Protein AF-0000000087667364 (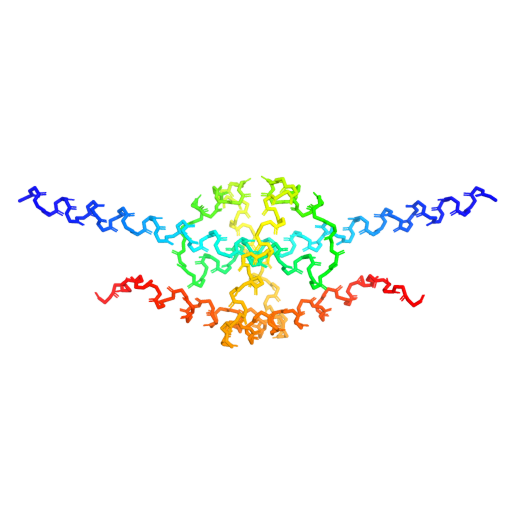afdb_homodimer)

Organism: NCBI:txid484088

Nearest PDB structures (foldseek):
  7bhy-assembly1_A  TM=9.479E-01  e=1.766E+00  Bacillus subtilis subsp. subtilis str. 168
  7bhy-assembly1_B  TM=9.391E-01  e=2.899E+00  Bacillus subtilis subsp. subtilis str. 168
  8d5v-assembly2_D  TM=5.545E-01  e=4.806E-01  Mycobacterium tuberculosis H37Rv
  8r7y-assembly2_D  TM=9.327E-01  e=4.473E+00  Bacillus subtilis subsp. subtilis str. 168
  6ide-assembly1_A  TM=6.415E-01  e=4.204E+00  Vibrio cholerae

Sequence (192 aa):
MTSEIFGVVGSRVQLRRDRRRTLCHVRQIAMYICHVALRIPLHEIGLAFGRDRTTVGHACHVVEDRRDDPAFDDFVGAVERIVTSAFSASGIPGHEMTSEIFGVVGSRVQLRRDRRRTLCHVRQIAMYICHVALRIPLHEIGLAFGRDRTTVGHACHVVEDRRDDPAFDDFVGAVERIVTSAFSASGIPGHE

Foldseek 3Di:
DVVVVVVVVVVVVVVVVVVVVVVLLVLLLVLLLCCPLVNDQLQVSQVVVVHHSVVSVVSNVVLVVVCVDVVSVVVSVVVSVVCCVVCVVVPPDDDD/DVVVVVVVVVVVVVVVVVVVVVVLLVLLLVLLLCCPLVVDQLQVSQVVVVHHSVVSVVSNVVLVVVCVDVVSVVVSVVVSVVCCVVCVVVPPPDPD

Secondary structure (DSSP, 8-state):
-HHHHHHHHHHHHHHHHHHHHHHHHHHHHHHHIIIIIT---HHHHHHHHT--HHHHHHHHHHHHHHTTSHHHHHHHHHHHHHHHHHHHTTT-----/-HHHHHHHHHHHHHHHHHHHHHHHHHHHHHHHIIIIIT---HHHHHHHHT--HHHHHHHHHHHHHHTTSHHHHHHHHHHHHHHHHHHHTTT-----

InterPro domains:
  IPR010921 Trp repressor/replication initiator [G3DSA:1.10.1750.10] (1-86)
  IPR010921 Trp repressor/replication initiator [SSF48295] (16-83)
  IPR013159 Chromosomal replication initiator, DnaA C-terminal [PF08299] (6-61)
  IPR013159 Chromosomal replication initiator, DnaA C-terminal [SM00760] (1-63)
  IPR013159 Chromosomal replication initiator, DnaA C-terminal [cd06571] (23-83)

Structure (mmCIF, N/CA/C/O backbone):
data_AF-0000000087667364-model_v1
#
loop_
_entity.id
_entity.type
_entity.pdbx_description
1 polymer 'Chromosomal replication initiator DnaA C-terminal domain-containing protein'
#
loop_
_atom_site.group_PDB
_atom_site.id
_atom_site.type_symbol
_atom_site.label_atom_id
_atom_site.label_alt_id
_atom_site.label_comp_id
_atom_site.label_asym_id
_atom_site.label_entity_id
_atom_site.label_seq_id
_atom_site.pdbx_PDB_ins_code
_atom_site.Cartn_x
_atom_site.Cartn_y
_atom_site.Cartn_z
_atom_site.occupancy
_atom_site.B_iso_or_equiv
_atom_site.auth_seq_id
_atom_site.auth_comp_id
_atom_site.auth_asym_id
_atom_site.auth_atom_id
_atom_site.pdbx_PDB_model_num
ATOM 1 N N . MET A 1 1 ? 6.602 40.344 10.438 1 53.47 1 MET A N 1
ATOM 2 C CA . MET A 1 1 ? 7.383 39.531 9.5 1 53.47 1 MET A CA 1
ATOM 3 C C . MET A 1 1 ? 7.746 38.188 10.117 1 53.47 1 MET A C 1
ATOM 5 O O . MET A 1 1 ? 7.59 37.156 9.477 1 53.47 1 MET A O 1
ATOM 9 N N . THR A 1 2 ? 8.195 38.156 11.422 1 65.31 2 THR A N 1
ATOM 10 C CA . THR A 1 2 ? 8.656 36.938 12.102 1 65.31 2 THR A CA 1
ATOM 11 C C . THR A 1 2 ? 7.492 35.969 12.344 1 65.31 2 THR A C 1
ATOM 13 O O . THR A 1 2 ? 7.629 34.781 12.156 1 65.31 2 THR A O 1
ATOM 16 N N . SER A 1 3 ? 6.328 36.531 12.625 1 68.25 3 SER A N 1
ATOM 17 C CA . SER A 1 3 ? 5.191 35.688 12.977 1 68.25 3 SER A CA 1
ATOM 18 C C . SER A 1 3 ? 4.684 34.938 11.758 1 68.25 3 SER A C 1
ATOM 20 O O . SER A 1 3 ? 4.223 33.781 11.883 1 68.25 3 SER A O 1
ATOM 22 N N . GLU A 1 4 ? 4.828 35.688 10.578 1 69.12 4 GLU A N 1
ATOM 23 C CA . GLU A 1 4 ? 4.352 35.031 9.352 1 69.12 4 GLU A CA 1
ATOM 24 C C . GLU A 1 4 ? 5.203 33.844 8.984 1 69.12 4 GLU A C 1
ATOM 26 O O . GLU A 1 4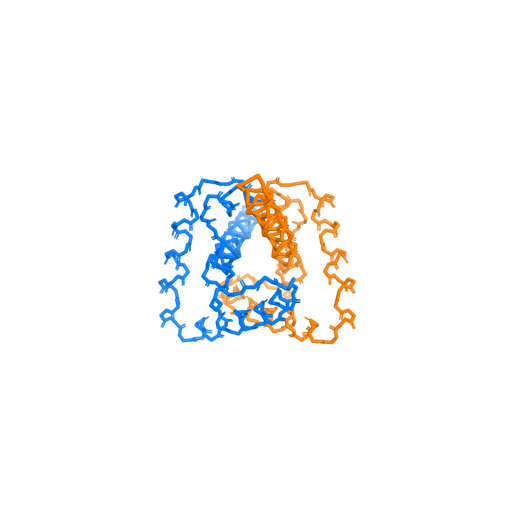 ? 4.68 32.812 8.523 1 69.12 4 GLU A O 1
ATOM 31 N N . ILE A 1 5 ? 6.504 34.031 9.344 1 67.19 5 ILE A N 1
ATOM 32 C CA . ILE A 1 5 ? 7.422 32.938 9.016 1 67.19 5 ILE A CA 1
ATOM 33 C C . ILE A 1 5 ? 7.141 31.734 9.914 1 67.19 5 ILE A C 1
ATOM 35 O O . ILE A 1 5 ? 7.137 30.594 9.445 1 67.19 5 ILE A O 1
ATOM 39 N N . PHE A 1 6 ? 6.891 32.031 11.273 1 74.44 6 PHE A N 1
ATOM 40 C CA . PHE A 1 6 ? 6.602 30.953 12.211 1 74.44 6 PHE A CA 1
ATOM 41 C C . PHE A 1 6 ? 5.309 30.234 11.828 1 74.44 6 PHE A C 1
ATOM 43 O O . PHE A 1 6 ? 5.207 29.016 11.961 1 74.44 6 PHE A O 1
ATOM 50 N N . GLY A 1 7 ? 4.348 30.938 11.344 1 71.94 7 GLY A N 1
ATOM 51 C CA . GLY A 1 7 ? 3.09 30.359 10.898 1 71.94 7 GLY A CA 1
ATOM 52 C C . GLY A 1 7 ? 3.248 29.453 9.695 1 71.94 7 GLY A C 1
ATOM 53 O O . GLY A 1 7 ? 2.707 28.344 9.672 1 71.94 7 GLY A O 1
ATOM 54 N N . VAL A 1 8 ? 4.066 30.047 8.781 1 72.62 8 VAL A N 1
ATOM 55 C CA . VAL A 1 8 ? 4.289 29.297 7.551 1 72.62 8 VAL A CA 1
ATOM 56 C C . VAL A 1 8 ? 5.078 28.031 7.855 1 72.62 8 VAL A C 1
ATOM 58 O O . VAL A 1 8 ? 4.727 26.938 7.387 1 72.62 8 VAL A O 1
ATOM 61 N N . VAL A 1 9 ? 6.098 28.203 8.758 1 79.31 9 VAL A N 1
ATOM 62 C CA . VAL A 1 9 ? 6.93 27.062 9.133 1 79.31 9 VAL A CA 1
ATOM 63 C C . VAL A 1 9 ? 6.098 26.047 9.914 1 79.31 9 VAL A C 1
ATOM 65 O O . VAL A 1 9 ? 6.188 24.844 9.664 1 79.31 9 VAL A O 1
ATOM 68 N N . GLY A 1 10 ? 5.27 26.547 10.789 1 81 10 GLY A N 1
ATOM 69 C CA . GLY A 1 10 ? 4.395 25.688 11.555 1 81 10 GLY A CA 1
ATOM 70 C C . GLY A 1 10 ? 3.434 24.891 10.688 1 81 10 GLY A C 1
ATOM 71 O O . GLY A 1 10 ? 3.234 23.688 10.898 1 81 10 GLY A O 1
ATOM 72 N N . SER A 1 11 ? 2.91 25.578 9.773 1 84.5 11 SER A N 1
ATOM 73 C CA . SER A 1 11 ? 1.966 24.938 8.859 1 84.5 11 SER A CA 1
ATOM 74 C C . SER A 1 11 ? 2.65 23.891 8.008 1 84.5 11 SER A C 1
ATOM 76 O O . SER A 1 11 ? 2.094 22.812 7.777 1 84.5 11 SER A O 1
ATOM 78 N N . ARG A 1 12 ? 3.906 24.219 7.668 1 85.94 12 ARG A N 1
ATOM 79 C CA . ARG A 1 12 ? 4.66 23.266 6.848 1 85.94 12 ARG A CA 1
ATOM 80 C C . ARG A 1 12 ? 5.035 22.031 7.652 1 85.94 12 ARG A C 1
ATOM 82 O O . ARG A 1 12 ? 4.996 20.906 7.129 1 85.94 12 ARG A O 1
ATOM 89 N N . VAL A 1 13 ? 5.367 22.297 8.906 1 87.5 13 VAL A N 1
ATOM 90 C CA . VAL A 1 13 ? 5.746 21.203 9.789 1 87.5 13 VAL A CA 1
ATOM 91 C C . VAL A 1 13 ? 4.543 20.297 10.031 1 87.5 13 VAL A C 1
ATOM 93 O O . VAL A 1 13 ? 4.66 19.062 10 1 87.5 13 VAL A O 1
ATOM 96 N N . GLN A 1 14 ? 3.504 20.906 10.234 1 90.06 14 GLN A N 1
ATOM 97 C CA . GLN A 1 14 ? 2.281 20.141 10.469 1 90.06 14 GLN A CA 1
ATOM 98 C C . GLN A 1 14 ? 1.889 19.344 9.234 1 90.06 14 GLN A C 1
ATOM 100 O O . GLN A 1 14 ? 1.47 18.188 9.344 1 90.06 14 GLN A O 1
ATOM 105 N N . LEU A 1 15 ? 2.039 19.953 8.148 1 88.81 15 LEU A N 1
ATOM 106 C CA . LEU A 1 15 ? 1.716 19.281 6.895 1 88.81 15 LEU A CA 1
ATOM 107 C C . LEU A 1 15 ? 2.611 18.062 6.684 1 88.81 15 LEU A C 1
ATOM 109 O O . LEU A 1 15 ? 2.135 17 6.285 1 88.81 15 LEU A O 1
ATOM 113 N N . ARG A 1 16 ? 3.873 18.297 6.984 1 90.12 16 ARG A N 1
ATOM 114 C CA . ARG A 1 16 ? 4.824 17.203 6.836 1 90.12 16 ARG A CA 1
ATOM 115 C C . ARG A 1 16 ? 4.492 16.047 7.785 1 90.12 16 ARG A C 1
ATOM 117 O O . ARG A 1 16 ? 4.582 14.883 7.406 1 90.12 16 ARG A O 1
ATOM 124 N N . ARG A 1 17 ? 4.148 16.391 8.945 1 91.5 17 ARG A N 1
ATOM 125 C CA . ARG A 1 17 ? 3.785 15.383 9.938 1 91.5 17 ARG A CA 1
ATOM 126 C C . ARG A 1 17 ? 2.539 14.609 9.508 1 91.5 17 ARG A C 1
ATOM 128 O O . ARG A 1 17 ? 2.479 13.391 9.648 1 91.5 17 ARG A O 1
ATOM 135 N N . ASP A 1 18 ? 1.628 15.289 8.953 1 90.44 18 ASP A N 1
ATOM 136 C CA . ASP A 1 18 ? 0.388 14.672 8.492 1 90.44 18 ASP A CA 1
ATOM 137 C C . ASP A 1 18 ? 0.647 13.719 7.332 1 90.44 18 ASP A C 1
ATOM 139 O O . ASP A 1 18 ? 0.092 12.617 7.285 1 90.44 18 ASP A O 1
ATOM 143 N N . ARG A 1 19 ? 1.485 14.141 6.434 1 90.88 19 ARG A N 1
ATOM 144 C CA . ARG A 1 19 ? 1.83 13.289 5.297 1 90.88 19 ARG A CA 1
ATOM 145 C C . ARG A 1 19 ? 2.539 12.023 5.762 1 90.88 19 ARG A C 1
ATOM 147 O O . ARG A 1 19 ? 2.262 10.93 5.258 1 90.88 19 ARG A O 1
ATOM 154 N N . ARG A 1 20 ? 3.412 12.195 6.703 1 92.5 20 ARG A N 1
ATOM 155 C CA . ARG A 1 20 ? 4.145 11.047 7.23 1 92.5 20 ARG A CA 1
ATOM 156 C C . ARG A 1 20 ? 3.197 10.039 7.867 1 92.5 20 ARG A C 1
ATOM 158 O O . ARG A 1 20 ? 3.344 8.828 7.664 1 92.5 20 ARG A O 1
ATOM 165 N N . ARG A 1 21 ? 2.297 10.562 8.586 1 91.19 21 ARG A N 1
ATOM 166 C CA . ARG A 1 21 ? 1.312 9.695 9.227 1 91.19 21 ARG A CA 1
ATOM 167 C C . ARG A 1 21 ? 0.471 8.961 8.195 1 91.19 21 ARG A C 1
ATOM 169 O O . ARG A 1 21 ? 0.245 7.754 8.312 1 91.19 21 ARG A O 1
ATOM 176 N N . THR A 1 22 ? 0.064 9.672 7.25 1 91.56 22 THR A N 1
ATOM 177 C CA . THR A 1 22 ? -0.754 9.094 6.188 1 91.56 22 THR A CA 1
ATOM 178 C C . THR A 1 22 ? 0.012 8.008 5.441 1 91.56 22 THR A C 1
ATOM 180 O O . THR A 1 22 ? -0.524 6.926 5.188 1 91.56 22 THR A O 1
ATOM 183 N N . LEU A 1 23 ? 1.207 8.273 5.113 1 94.12 23 LEU A N 1
ATOM 184 C CA . LEU A 1 23 ? 2.059 7.301 4.438 1 94.12 23 LEU A CA 1
ATOM 185 C C . LEU A 1 23 ? 2.234 6.047 5.289 1 94.12 23 LEU A C 1
ATOM 187 O O . LEU A 1 23 ? 2.221 4.93 4.766 1 94.12 23 LEU A O 1
ATOM 191 N N . CYS A 1 24 ? 2.334 6.258 6.508 1 94.38 24 CYS A N 1
ATOM 192 C CA . CYS A 1 24 ? 2.445 5.137 7.438 1 94.38 24 CYS A CA 1
ATOM 193 C C . CYS A 1 24 ? 1.189 4.273 7.402 1 94.38 24 CYS A C 1
ATOM 195 O O . CYS A 1 24 ? 1.276 3.051 7.289 1 94.38 24 CYS A O 1
ATOM 197 N N . HIS A 1 25 ? 0.115 4.902 7.379 1 92.31 25 HIS A N 1
ATOM 198 C CA . HIS A 1 25 ? -1.155 4.184 7.363 1 92.31 25 HIS A CA 1
ATOM 199 C C . HIS A 1 25 ? -1.33 3.404 6.066 1 92.31 25 HIS A C 1
ATOM 201 O O . HIS A 1 25 ? -1.745 2.242 6.086 1 92.31 25 HIS A O 1
ATOM 207 N N . VAL A 1 26 ? -1.029 3.996 5.047 1 93.19 26 VAL A N 1
ATOM 208 C CA . VAL A 1 26 ? -1.182 3.35 3.746 1 93.19 26 VAL A CA 1
ATOM 209 C C . VAL A 1 26 ? -0.28 2.121 3.67 1 93.19 26 VAL A C 1
ATOM 211 O O . VAL A 1 26 ? -0.71 1.054 3.225 1 93.19 26 VAL A O 1
ATOM 214 N N . ARG A 1 27 ? 0.94 2.285 4.125 1 95.88 27 ARG A N 1
ATOM 215 C CA . ARG A 1 27 ? 1.875 1.164 4.117 1 95.88 27 ARG A CA 1
ATOM 216 C C . ARG A 1 27 ? 1.392 0.038 5.023 1 95.88 27 ARG A C 1
ATOM 218 O O . ARG A 1 27 ? 1.51 -1.139 4.676 1 95.88 27 ARG A O 1
ATOM 225 N N . GLN A 1 28 ? 0.866 0.412 6.152 1 96 28 GLN A N 1
ATOM 226 C CA . GLN A 1 28 ? 0.349 -0.587 7.078 1 96 28 GLN A CA 1
ATOM 227 C C . GLN A 1 28 ? -0.814 -1.36 6.465 1 96 28 GLN A C 1
ATOM 229 O O . GLN A 1 28 ? -0.882 -2.586 6.582 1 96 28 GLN A O 1
ATOM 234 N N . ILE A 1 29 ? -1.7 -0.673 5.754 1 94.25 29 ILE A N 1
ATOM 235 C CA . ILE A 1 29 ? -2.838 -1.303 5.094 1 94.25 29 ILE A CA 1
ATOM 236 C C . ILE A 1 29 ? -2.344 -2.24 3.992 1 94.25 29 ILE A C 1
ATOM 238 O O . ILE A 1 29 ? -2.844 -3.357 3.85 1 94.25 29 ILE A O 1
ATOM 242 N N . ALA A 1 30 ? -1.39 -1.774 3.264 1 95.69 30 ALA A N 1
ATOM 243 C CA . ALA A 1 30 ? -0.814 -2.59 2.197 1 95.69 30 ALA A CA 1
ATOM 244 C C . ALA A 1 30 ? -0.23 -3.885 2.752 1 95.69 30 ALA A C 1
ATOM 246 O O . ALA A 1 30 ? -0.492 -4.969 2.223 1 95.69 30 ALA A O 1
ATOM 247 N N . MET A 1 31 ? 0.491 -3.725 3.826 1 97.31 31 MET A N 1
ATOM 248 C CA . MET A 1 31 ? 1.092 -4.898 4.449 1 97.31 31 MET A CA 1
ATOM 249 C C . MET A 1 31 ? 0.017 -5.852 4.961 1 97.31 31 MET A C 1
ATOM 251 O O . MET A 1 31 ? 0.129 -7.07 4.797 1 97.31 31 MET A O 1
ATOM 255 N N . TYR A 1 32 ? -0.998 -5.344 5.496 1 96.88 32 TYR A N 1
ATOM 256 C CA . TYR A 1 32 ? -2.105 -6.137 6.016 1 96.88 32 TYR A CA 1
ATOM 257 C C . TYR A 1 32 ? -2.777 -6.93 4.902 1 96.88 32 TYR A C 1
ATOM 259 O O . TYR A 1 32 ? -3.023 -8.133 5.047 1 96.88 32 TYR A O 1
ATOM 267 N N . ILE A 1 33 ? -3.059 -6.293 3.781 1 93.88 33 ILE A N 1
ATOM 268 C CA . ILE A 1 33 ? -3.729 -6.926 2.65 1 93.88 33 ILE A CA 1
ATOM 269 C C . ILE A 1 33 ? -2.873 -8.07 2.121 1 93.88 33 ILE A C 1
ATOM 271 O O . ILE A 1 33 ? -3.391 -9.148 1.811 1 93.88 33 ILE A O 1
ATOM 275 N N . CYS A 1 34 ? -1.603 -7.879 2.016 1 95.31 34 CYS A N 1
ATOM 276 C CA . CYS A 1 34 ? -0.695 -8.914 1.526 1 95.31 34 CYS A CA 1
ATOM 277 C C . CYS A 1 34 ? -0.73 -10.141 2.428 1 95.31 34 CYS A C 1
ATOM 279 O O . CYS A 1 34 ? -0.733 -11.273 1.941 1 95.31 34 CYS A O 1
ATOM 281 N N . HIS A 1 35 ? -0.863 -9.906 3.701 1 96.44 35 HIS A N 1
ATOM 282 C CA . HIS A 1 35 ? -0.786 -11.016 4.648 1 96.44 35 HIS A CA 1
ATOM 283 C C . HIS A 1 35 ? -2.131 -11.719 4.785 1 96.44 35 HIS A C 1
ATOM 285 O O . HIS A 1 35 ? -2.211 -12.945 4.66 1 96.44 35 HIS A O 1
ATOM 291 N N . VAL A 1 36 ? -3.121 -10.992 4.965 1 93.25 36 VAL A N 1
ATOM 292 C CA . VAL A 1 36 ? -4.414 -11.555 5.34 1 93.25 36 VAL A CA 1
ATOM 293 C C . VAL A 1 36 ? -5.184 -11.961 4.082 1 93.25 36 VAL A C 1
ATOM 295 O O . VAL A 1 36 ? -5.766 -13.047 4.027 1 93.25 36 VAL A O 1
ATOM 298 N N . ALA A 1 37 ? -5.156 -11.125 3.051 1 89.69 37 ALA A N 1
ATOM 299 C CA . ALA A 1 37 ? -5.949 -11.391 1.854 1 89.69 37 ALA A CA 1
ATOM 300 C C . ALA A 1 37 ? -5.199 -12.297 0.885 1 89.69 37 ALA A C 1
ATOM 302 O O . ALA A 1 37 ? -5.797 -13.18 0.266 1 89.69 37 ALA A O 1
ATOM 303 N N . LEU A 1 38 ? -3.887 -12.125 0.816 1 92.38 38 LEU A N 1
ATOM 304 C CA . LEU A 1 38 ? -3.125 -12.836 -0.204 1 92.38 38 LEU A CA 1
ATOM 305 C C . LEU A 1 38 ? -2.283 -13.945 0.422 1 92.38 38 LEU A C 1
ATOM 307 O O . LEU A 1 38 ? -1.6 -14.688 -0.288 1 92.38 38 LEU A O 1
ATOM 311 N N . ARG A 1 39 ? -2.219 -14.016 1.717 1 92.88 39 ARG A N 1
ATOM 312 C CA . ARG A 1 39 ? -1.612 -15.094 2.492 1 92.88 39 ARG A CA 1
ATOM 313 C C . ARG A 1 39 ? -0.113 -15.18 2.229 1 92.88 39 ARG A C 1
ATOM 315 O O . ARG A 1 39 ? 0.442 -16.281 2.131 1 92.88 39 ARG A O 1
ATOM 322 N N . ILE A 1 40 ? 0.51 -14.109 2.055 1 95.06 40 ILE A N 1
ATOM 323 C CA . ILE A 1 40 ? 1.959 -14.055 1.895 1 95.06 40 ILE A CA 1
ATOM 324 C C . ILE A 1 40 ? 2.631 -14.031 3.266 1 95.06 40 ILE A C 1
ATOM 326 O O . ILE A 1 40 ? 2.197 -13.305 4.16 1 95.06 40 ILE A O 1
ATOM 330 N N . PRO A 1 41 ? 3.658 -14.859 3.441 1 96.25 41 PRO A N 1
ATOM 331 C CA . PRO A 1 41 ? 4.336 -14.898 4.742 1 96.25 41 PRO A CA 1
ATOM 332 C C . PRO A 1 41 ? 4.918 -13.539 5.137 1 96.25 41 PRO A C 1
ATOM 334 O O . PRO A 1 41 ? 5.398 -12.797 4.281 1 96.25 41 PRO A O 1
ATOM 337 N N . LEU A 1 42 ? 4.996 -13.258 6.426 1 97.31 42 LEU A N 1
ATOM 338 C CA . LEU A 1 42 ? 5.406 -11.969 6.969 1 97.31 42 LEU A CA 1
ATOM 339 C C . LEU A 1 42 ? 6.824 -11.617 6.527 1 97.31 42 LEU A C 1
ATOM 341 O O . LEU A 1 42 ? 7.125 -10.453 6.25 1 97.31 42 LEU A O 1
ATOM 345 N 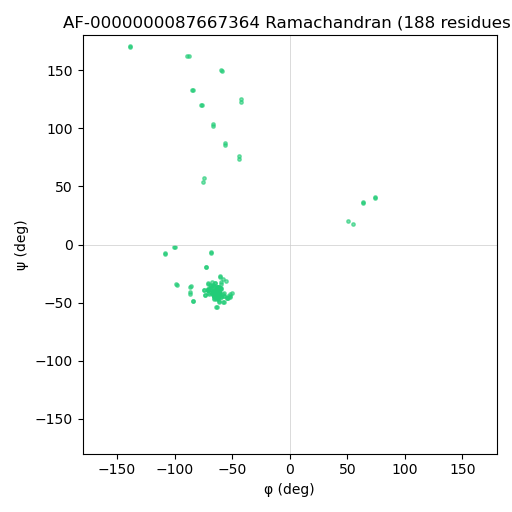N . HIS A 1 43 ? 7.625 -12.633 6.488 1 96.56 43 HIS A N 1
ATOM 346 C CA . HIS A 1 43 ? 9.023 -12.383 6.148 1 96.56 43 HIS A CA 1
ATOM 347 C C . HIS A 1 43 ? 9.164 -11.875 4.723 1 96.56 43 HIS A C 1
ATOM 349 O O . HIS A 1 43 ? 9.984 -10.992 4.453 1 96.56 43 HIS A O 1
ATOM 355 N N . GLU A 1 44 ? 8.422 -12.406 3.846 1 96.44 44 GLU A N 1
ATOM 356 C CA . GLU A 1 44 ? 8.469 -11.984 2.449 1 96.44 44 GLU A CA 1
ATOM 357 C C . GLU A 1 44 ? 7.91 -10.578 2.279 1 96.44 44 GLU A C 1
ATOM 359 O O . GLU A 1 44 ? 8.438 -9.781 1.501 1 96.44 44 GLU A O 1
ATOM 364 N N . ILE A 1 45 ? 6.879 -10.266 3.018 1 97.5 45 ILE A N 1
ATOM 365 C CA . ILE A 1 45 ? 6.297 -8.93 2.984 1 97.5 45 ILE A CA 1
ATOM 366 C C . ILE A 1 45 ? 7.301 -7.91 3.514 1 97.5 45 ILE A C 1
ATOM 368 O O . ILE A 1 45 ? 7.488 -6.844 2.922 1 97.5 45 ILE A O 1
ATOM 372 N N . GLY A 1 46 ? 7.906 -8.266 4.602 1 97.19 46 GLY A N 1
ATOM 373 C CA . GLY A 1 46 ? 8.93 -7.398 5.164 1 97.19 46 GLY A CA 1
ATOM 374 C C . GLY A 1 46 ? 10.023 -7.047 4.176 1 97.19 46 GLY A C 1
ATOM 375 O O . GLY A 1 46 ? 10.391 -5.879 4.035 1 97.19 46 GLY A O 1
ATOM 376 N N . LEU A 1 47 ? 10.492 -8 3.49 1 95.44 47 LEU A N 1
ATOM 377 C CA . LEU A 1 47 ? 11.539 -7.797 2.498 1 95.44 47 LEU A CA 1
ATOM 378 C C . LEU A 1 47 ? 11.07 -6.855 1.394 1 95.44 47 LEU A C 1
ATOM 380 O O . LEU A 1 47 ? 11.812 -5.969 0.97 1 95.44 47 LEU A O 1
ATOM 384 N N . ALA A 1 48 ? 9.906 -7.039 0.944 1 95 48 ALA A N 1
ATOM 385 C CA . ALA A 1 48 ? 9.352 -6.246 -0.151 1 95 48 ALA A CA 1
ATOM 386 C C . ALA A 1 48 ? 9.203 -4.781 0.257 1 95 48 ALA A C 1
ATOM 388 O O . ALA A 1 48 ? 9.352 -3.881 -0.571 1 95 48 ALA A O 1
ATOM 389 N N . PHE A 1 49 ? 8.914 -4.516 1.523 1 95.75 49 PHE A N 1
ATOM 390 C CA . PHE A 1 49 ? 8.656 -3.166 2.008 1 95.75 49 PHE A CA 1
ATOM 391 C C . PHE A 1 49 ? 9.891 -2.592 2.697 1 95.75 49 PHE A C 1
ATOM 393 O O . PHE A 1 49 ? 9.883 -1.44 3.135 1 95.75 49 PHE A O 1
ATOM 400 N N . GLY A 1 50 ? 10.891 -3.383 2.76 1 94.25 50 GLY A N 1
ATOM 401 C CA . GLY A 1 50 ? 12.117 -2.934 3.404 1 94.25 50 GLY A CA 1
ATOM 402 C C . GLY A 1 50 ? 12.008 -2.871 4.918 1 94.25 50 GLY A C 1
ATOM 403 O O . GLY A 1 50 ? 12.5 -1.931 5.543 1 94.25 50 GLY A O 1
ATOM 404 N N . ARG A 1 51 ? 11.352 -3.855 5.477 1 95.38 51 ARG A N 1
ATOM 405 C CA . ARG A 1 51 ? 11.102 -3.914 6.914 1 95.38 51 ARG A CA 1
ATOM 406 C C . ARG A 1 51 ? 11.289 -5.332 7.445 1 95.38 51 ARG A C 1
ATOM 408 O O . ARG A 1 51 ? 11.414 -6.281 6.664 1 95.38 51 ARG A O 1
ATOM 415 N N . ASP A 1 52 ? 11.273 -5.379 8.758 1 96.69 52 ASP A N 1
ATOM 416 C CA . ASP A 1 52 ? 11.352 -6.691 9.398 1 96.69 52 ASP A CA 1
ATOM 417 C C . ASP A 1 52 ? 9.961 -7.301 9.57 1 96.69 52 ASP A C 1
ATOM 419 O O . ASP A 1 52 ? 8.953 -6.586 9.555 1 96.69 52 ASP A O 1
ATOM 423 N N . ARG A 1 53 ? 10.031 -8.633 9.789 1 96.62 53 ARG A N 1
ATOM 424 C CA . ARG A 1 53 ? 8.773 -9.367 9.961 1 96.62 53 ARG A CA 1
ATOM 425 C C . ARG A 1 53 ? 7.988 -8.836 11.156 1 96.62 53 ARG A C 1
ATOM 427 O O . ARG A 1 53 ? 6.758 -8.812 11.133 1 96.62 53 ARG A O 1
ATOM 434 N N . THR A 1 54 ? 8.641 -8.367 12.195 1 97.38 54 THR A N 1
ATOM 435 C CA . THR A 1 54 ? 7.965 -7.859 13.383 1 97.38 54 THR A CA 1
ATOM 436 C C . THR A 1 54 ? 7.199 -6.578 13.062 1 97.38 54 THR A C 1
ATOM 438 O O . THR A 1 54 ? 6.098 -6.367 13.57 1 97.38 54 THR A O 1
ATOM 441 N N . THR A 1 55 ? 7.848 -5.727 12.211 1 97.25 55 THR A N 1
ATOM 442 C CA . THR A 1 55 ? 7.18 -4.504 11.781 1 97.25 55 THR A CA 1
ATOM 443 C C . THR A 1 55 ? 5.902 -4.828 11.008 1 97.25 55 THR A C 1
ATOM 445 O O . THR A 1 55 ? 4.863 -4.199 11.227 1 97.25 55 THR A O 1
ATOM 448 N N . VAL A 1 56 ? 6.016 -5.816 10.203 1 97.94 56 VAL A N 1
ATOM 449 C CA . VAL A 1 56 ? 4.848 -6.23 9.43 1 97.94 56 VAL A CA 1
ATOM 450 C C . VAL A 1 56 ? 3.773 -6.777 10.367 1 97.94 56 VAL A C 1
ATOM 452 O O . VAL A 1 56 ? 2.59 -6.469 10.219 1 97.94 56 VAL A O 1
ATOM 455 N N . GLY A 1 57 ? 4.176 -7.629 11.297 1 97.94 57 GLY A N 1
ATOM 456 C CA . GLY A 1 57 ? 3.236 -8.125 12.289 1 97.94 57 GLY A CA 1
ATOM 457 C C . GLY A 1 57 ? 2.52 -7.016 13.039 1 97.94 57 GLY A C 1
ATOM 458 O O . GLY A 1 57 ? 1.301 -7.066 13.211 1 97.94 57 GLY A O 1
ATOM 459 N N . HIS A 1 58 ? 3.275 -6.109 13.43 1 98 58 HIS A N 1
ATOM 460 C CA . HIS A 1 58 ? 2.695 -4.957 14.109 1 98 58 HIS A CA 1
ATOM 461 C C . HIS A 1 58 ? 1.72 -4.215 13.203 1 98 58 HIS A C 1
ATOM 463 O O . HIS A 1 58 ? 0.628 -3.84 13.641 1 98 58 HIS A O 1
ATOM 469 N N . ALA A 1 59 ? 2.137 -3.939 12.039 1 97.5 59 ALA A N 1
ATOM 470 C CA . ALA A 1 59 ? 1.284 -3.266 11.062 1 97.5 59 ALA A CA 1
ATOM 471 C C . ALA A 1 59 ? -0.056 -3.98 10.922 1 97.5 59 ALA A C 1
ATOM 473 O O . ALA A 1 59 ? -1.108 -3.34 10.875 1 97.5 59 ALA A O 1
ATOM 474 N N . CYS A 1 60 ? -0.016 -5.258 10.836 1 97.38 60 CYS A N 1
ATOM 475 C CA . CYS A 1 60 ? -1.234 -6.055 10.719 1 97.38 60 CYS A CA 1
ATOM 476 C C . CYS A 1 60 ? -2.117 -5.883 11.945 1 97.38 60 CYS A C 1
ATOM 478 O O . CYS A 1 60 ? -3.336 -5.746 11.828 1 97.38 60 CYS A O 1
ATOM 480 N N . HIS A 1 61 ? -1.462 -5.895 13.047 1 97.19 61 HIS A N 1
ATOM 481 C CA . HIS A 1 61 ? -2.219 -5.73 14.281 1 97.19 61 HIS A CA 1
ATOM 482 C C . HIS A 1 61 ? -2.898 -4.367 14.336 1 97.19 61 HIS A C 1
ATOM 484 O O . HIS A 1 61 ? -4.055 -4.258 14.742 1 97.19 61 HIS A O 1
ATOM 490 N N . VAL A 1 62 ? -2.201 -3.361 14 1 96.06 62 VAL A N 1
ATOM 491 C CA . VAL A 1 62 ? -2.719 -1.998 13.992 1 96.06 62 VAL A CA 1
ATOM 492 C C . VAL A 1 62 ? -3.943 -1.911 13.086 1 96.06 62 VAL A C 1
ATOM 494 O O . VAL A 1 62 ? -4.965 -1.336 13.461 1 96.06 62 VAL A O 1
ATOM 497 N N . VAL A 1 63 ? -3.863 -2.396 11.922 1 95.19 63 VAL A N 1
ATOM 498 C CA . VAL A 1 63 ? -4.961 -2.352 10.961 1 95.19 63 VAL A CA 1
ATOM 499 C C . VAL A 1 63 ? -6.137 -3.172 11.484 1 95.19 63 VAL A C 1
ATOM 501 O O . VAL A 1 63 ? -7.293 -2.748 11.383 1 95.19 63 VAL A O 1
ATOM 504 N N . GLU A 1 64 ? -5.816 -4.359 12.031 1 95 64 GLU A N 1
ATOM 505 C CA . GLU A 1 64 ? -6.859 -5.211 12.594 1 95 64 GLU A CA 1
ATOM 506 C C . GLU A 1 64 ? -7.637 -4.48 13.68 1 95 64 GLU A C 1
ATOM 508 O O . GLU A 1 64 ? -8.867 -4.551 13.727 1 95 64 GLU A O 1
ATOM 513 N N . ASP A 1 65 ? -6.93 -3.799 14.539 1 95.06 65 ASP A N 1
ATOM 514 C CA . ASP A 1 65 ? -7.555 -3.033 15.617 1 95.06 65 ASP A CA 1
ATOM 515 C C . ASP A 1 65 ? -8.445 -1.926 15.055 1 95.06 65 ASP A C 1
ATOM 517 O O . ASP A 1 65 ? -9.492 -1.621 15.625 1 95.06 65 ASP A O 1
ATOM 521 N N . ARG A 1 66 ? -8.023 -1.358 13.992 1 92.06 66 ARG A N 1
ATOM 522 C CA . ARG A 1 66 ? -8.766 -0.247 13.406 1 92.06 66 ARG A CA 1
ATOM 523 C C . ARG A 1 66 ? -10.047 -0.733 12.742 1 92.06 66 ARG A C 1
ATOM 525 O O . ARG A 1 66 ? -10.938 0.064 12.445 1 92.06 66 ARG A O 1
ATOM 532 N N . ARG A 1 67 ? -10.102 -1.972 12.445 1 93.25 67 ARG A N 1
ATOM 533 C CA . ARG A 1 67 ? -11.281 -2.533 11.789 1 93.25 67 ARG A CA 1
ATOM 534 C C . ARG A 1 67 ? -12.484 -2.533 12.727 1 93.25 67 ARG A C 1
ATOM 536 O O . ARG A 1 67 ? -13.602 -2.828 12.305 1 93.25 67 ARG A O 1
ATOM 543 N N . ASP A 1 68 ? -12.273 -2.18 13.969 1 92.69 68 ASP A N 1
ATOM 544 C CA . ASP A 1 68 ? -13.383 -1.988 14.898 1 92.69 68 ASP A CA 1
ATOM 545 C C . ASP A 1 68 ? -14.32 -0.886 14.414 1 92.69 68 ASP A C 1
ATOM 547 O O . ASP A 1 68 ? -15.5 -0.871 14.766 1 92.69 68 ASP A O 1
ATOM 551 N N . ASP A 1 69 ? -13.734 0.002 13.688 1 88.94 69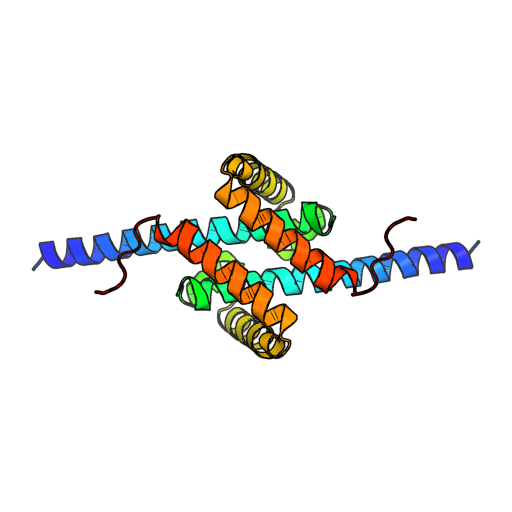 ASP A N 1
ATOM 552 C CA . ASP A 1 69 ? -14.547 1.012 13.008 1 88.94 69 ASP A CA 1
ATOM 553 C C . ASP A 1 69 ? -15.234 0.429 11.781 1 88.94 69 ASP A C 1
ATOM 555 O O . ASP A 1 69 ? -14.57 -0.038 10.852 1 88.94 69 ASP A O 1
ATOM 559 N N . PRO A 1 70 ? -16.547 0.47 11.766 1 90.19 70 PRO A N 1
ATOM 560 C CA . PRO A 1 70 ? -17.297 -0.191 10.695 1 90.19 70 PRO A CA 1
ATOM 561 C C . PRO A 1 70 ? -16.969 0.374 9.312 1 90.19 70 PRO A C 1
ATOM 563 O O . PRO A 1 70 ? -16.922 -0.374 8.336 1 90.19 70 PRO A O 1
ATOM 566 N N . ALA A 1 71 ? -16.859 1.638 9.281 1 84.5 71 ALA A N 1
ATOM 567 C CA . ALA A 1 71 ? -16.562 2.24 7.988 1 84.5 71 ALA A CA 1
ATOM 568 C C . ALA A 1 71 ? -15.211 1.758 7.461 1 84.5 71 ALA A C 1
ATOM 570 O O . ALA A 1 71 ? -15.062 1.473 6.27 1 84.5 71 ALA A O 1
ATOM 571 N N . PHE A 1 72 ? -14.32 1.642 8.336 1 87.75 72 PHE A N 1
ATOM 572 C CA . PHE A 1 72 ? -12.992 1.166 7.957 1 87.75 72 PHE A CA 1
ATOM 573 C C . PHE A 1 72 ? -13.031 -0.318 7.613 1 87.75 72 PHE A C 1
ATOM 575 O O . PHE A 1 72 ? -12.375 -0.757 6.664 1 87.75 72 PHE A O 1
ATOM 582 N N . ASP A 1 73 ? -13.773 -1.001 8.344 1 90.5 73 ASP A N 1
ATOM 583 C CA . ASP A 1 73 ? -13.922 -2.43 8.086 1 90.5 73 ASP A CA 1
ATOM 584 C C . ASP A 1 73 ? -14.523 -2.682 6.707 1 90.5 73 ASP A C 1
ATOM 586 O O . ASP A 1 73 ? -14.078 -3.57 5.98 1 90.5 73 ASP A O 1
ATOM 590 N N . ASP A 1 74 ? -15.43 -1.911 6.391 1 87.69 74 ASP A N 1
ATOM 591 C CA . ASP A 1 74 ? -16.047 -2.018 5.074 1 87.69 74 ASP A CA 1
ATOM 592 C C . ASP A 1 74 ? -15.039 -1.727 3.967 1 87.69 74 ASP A C 1
ATOM 594 O O . ASP A 1 74 ? -15.023 -2.402 2.936 1 87.69 74 ASP A O 1
ATOM 598 N N . PHE A 1 75 ? -14.297 -0.794 4.242 1 84.19 75 PHE A N 1
ATOM 599 C CA . PHE A 1 75 ? -13.273 -0.386 3.283 1 84.19 75 PHE A CA 1
ATOM 600 C C . PHE A 1 75 ? -12.258 -1.502 3.062 1 84.19 75 PHE A C 1
ATOM 602 O O . PHE A 1 75 ? -12.016 -1.909 1.926 1 84.19 75 PHE A O 1
ATOM 609 N N . VAL A 1 76 ? -11.688 -1.998 4.133 1 88.75 76 VAL A N 1
ATOM 610 C CA . VAL A 1 76 ? -10.68 -3.049 4.047 1 88.75 76 VAL A CA 1
ATOM 611 C C . VAL A 1 76 ? -11.289 -4.297 3.404 1 88.75 76 VAL A C 1
ATOM 613 O O . VAL A 1 76 ? -10.656 -4.938 2.562 1 88.75 76 VAL A O 1
ATOM 616 N N . GLY A 1 77 ? -12.492 -4.52 3.756 1 88.56 77 GLY A N 1
ATOM 617 C CA . GLY A 1 77 ? -13.203 -5.633 3.148 1 88.56 77 GLY A CA 1
ATOM 618 C C . GLY A 1 77 ? -13.359 -5.492 1.646 1 88.56 77 GLY A C 1
ATOM 619 O O . GLY A 1 77 ? -13.203 -6.469 0.909 1 88.56 77 GLY A O 1
ATOM 620 N N . ALA A 1 78 ? -13.703 -4.355 1.229 1 84.06 78 ALA A N 1
ATOM 621 C CA . ALA A 1 78 ? -13.844 -4.094 -0.202 1 84.06 78 ALA A CA 1
ATOM 622 C C . ALA A 1 78 ? -12.516 -4.281 -0.928 1 84.06 78 ALA A C 1
ATOM 624 O O . ALA A 1 78 ? -12.469 -4.887 -2.002 1 84.06 78 ALA A O 1
ATOM 625 N N . VAL A 1 79 ? -11.5 -3.785 -0.326 1 84.69 79 VAL A N 1
ATOM 626 C CA . VAL A 1 79 ? -10.18 -3.898 -0.928 1 84.69 79 VAL A CA 1
ATOM 627 C C . VAL A 1 79 ? -9.781 -5.367 -1.024 1 84.69 79 VAL A C 1
ATOM 629 O O . VAL A 1 79 ? -9.273 -5.812 -2.057 1 84.69 79 VAL A O 1
ATOM 632 N N . GLU A 1 80 ? -10.031 -6.074 -0.01 1 87.81 80 GLU A N 1
ATOM 633 C CA . GLU A 1 80 ? -9.719 -7.5 0.018 1 87.81 80 GLU A CA 1
ATOM 634 C C . GLU A 1 80 ? -10.414 -8.242 -1.117 1 87.81 80 GLU A C 1
ATOM 636 O O . GLU A 1 80 ? -9.812 -9.102 -1.768 1 87.81 80 GLU A O 1
ATOM 641 N N . ARG A 1 81 ? -11.602 -7.918 -1.335 1 84.25 81 ARG A N 1
ATOM 642 C CA . ARG A 1 81 ? -12.391 -8.586 -2.365 1 84.25 81 ARG A CA 1
ATOM 643 C C . ARG A 1 81 ? -11.812 -8.32 -3.754 1 84.25 81 ARG A C 1
ATOM 645 O O . ARG A 1 81 ? -11.695 -9.234 -4.57 1 84.25 81 ARG A O 1
ATOM 652 N N . ILE A 1 82 ? -11.438 -7.203 -3.932 1 78.25 82 ILE A N 1
ATOM 653 C CA . ILE A 1 82 ? -10.945 -6.809 -5.246 1 78.25 82 ILE A CA 1
ATOM 654 C C . ILE A 1 82 ? -9.57 -7.418 -5.484 1 78.25 82 ILE A C 1
ATOM 656 O O . ILE A 1 82 ? -9.289 -7.934 -6.574 1 78.25 82 ILE A O 1
ATOM 660 N N . VAL A 1 83 ? -8.742 -7.367 -4.516 1 82.25 83 VAL A N 1
ATOM 661 C CA . VAL A 1 83 ? -7.391 -7.898 -4.641 1 82.25 83 VAL A CA 1
ATOM 662 C C . VAL A 1 83 ? -7.449 -9.398 -4.898 1 82.25 83 VAL A C 1
ATOM 664 O O . VAL A 1 83 ? -6.703 -9.922 -5.73 1 82.25 83 VAL A O 1
ATOM 667 N N . THR A 1 84 ? -8.305 -10.023 -4.188 1 82.62 84 THR A N 1
ATOM 668 C CA . THR A 1 84 ? -8.461 -11.461 -4.371 1 82.62 84 THR A CA 1
ATOM 669 C C . THR A 1 84 ? -8.953 -11.781 -5.781 1 82.62 84 THR A C 1
ATOM 671 O O . THR A 1 84 ? -8.508 -12.75 -6.395 1 82.62 84 THR A O 1
ATOM 674 N N . SER A 1 85 ? -9.805 -10.969 -6.238 1 77.06 85 SER A N 1
ATOM 675 C CA . SER A 1 85 ? -10.32 -11.188 -7.586 1 77.06 85 SER A CA 1
ATOM 676 C C . SER A 1 85 ? -9.258 -10.883 -8.641 1 77.06 85 SER A C 1
ATOM 678 O O . SER A 1 85 ? -9.188 -11.562 -9.664 1 77.06 85 SER A O 1
ATOM 680 N N . ALA A 1 86 ? -8.523 -9.891 -8.422 1 73.19 86 ALA A N 1
ATOM 681 C CA . ALA A 1 86 ? -7.527 -9.445 -9.391 1 73.19 86 ALA A CA 1
ATOM 682 C C . ALA A 1 86 ? -6.32 -10.383 -9.406 1 73.19 86 ALA A C 1
ATOM 684 O O . ALA A 1 86 ? -5.746 -10.648 -10.461 1 73.19 86 ALA A O 1
ATOM 685 N N . PHE A 1 87 ? -5.922 -10.844 -8.242 1 74 87 PHE A N 1
ATOM 686 C CA . PHE A 1 87 ? -4.695 -11.625 -8.141 1 74 87 PHE A CA 1
ATOM 687 C C . PHE A 1 87 ? -5.004 -13.117 -8.117 1 74 87 PHE A C 1
ATOM 689 O O . PHE A 1 87 ? -4.133 -13.945 -8.391 1 74 87 PHE A O 1
ATOM 696 N N . SER A 1 88 ? -6.156 -13.492 -7.48 1 61.41 88 SER A N 1
ATOM 697 C CA . SER A 1 88 ? -6.512 -14.898 -7.617 1 61.41 88 SER A CA 1
ATOM 698 C C . SER A 1 88 ? -6.48 -15.336 -9.078 1 61.41 88 SER A C 1
ATOM 700 O O . SER A 1 88 ? -6.145 -16.484 -9.383 1 61.41 88 SER A O 1
ATOM 702 N N . ALA A 1 89 ? -6.965 -14.516 -9.898 1 53.09 89 ALA A N 1
ATOM 703 C CA . ALA A 1 89 ? -6.953 -14.922 -11.305 1 53.09 89 ALA A CA 1
ATOM 704 C C . ALA A 1 89 ? -5.535 -15.227 -11.773 1 53.09 89 ALA A C 1
ATOM 706 O O . ALA A 1 89 ? -5.344 -15.938 -12.758 1 53.09 89 ALA A O 1
ATOM 707 N N . SER A 1 90 ? -4.656 -14.531 -11.141 1 48.94 90 SER A N 1
ATOM 708 C CA . SER A 1 90 ? -3.332 -14.945 -11.602 1 48.94 90 SER A CA 1
ATOM 709 C C . SER A 1 90 ? -2.939 -16.297 -11.016 1 48.94 90 SER A C 1
ATOM 711 O O . SER A 1 90 ? -1.933 -16.875 -11.414 1 48.94 90 SER A O 1
ATOM 713 N N . GLY A 1 91 ? -3.531 -17.453 -11.016 1 44.88 91 GLY A N 1
ATOM 714 C CA . GLY A 1 91 ? -3.418 -18.891 -10.797 1 44.88 91 GLY A CA 1
ATOM 715 C C . GLY A 1 91 ? -2.877 -19.25 -9.422 1 44.88 91 GLY A C 1
ATOM 716 O O . GLY A 1 91 ? -2.098 -20.188 -9.281 1 44.88 91 GLY A O 1
ATOM 717 N N . ILE A 1 92 ? -2.828 -18.547 -8.445 1 43.44 92 ILE A N 1
ATOM 718 C CA . ILE A 1 92 ? -2.254 -19.203 -7.281 1 43.44 92 ILE A CA 1
ATOM 719 C C . ILE A 1 92 ? -3.178 -20.328 -6.816 1 43.44 92 ILE A C 1
ATOM 721 O O . ILE A 1 92 ? -4.379 -20.109 -6.625 1 43.44 92 ILE A O 1
ATOM 725 N N . PRO A 1 93 ? -2.928 -21.609 -7.09 1 37 93 PRO A N 1
ATOM 726 C CA . PRO A 1 93 ? -3.727 -22.797 -6.766 1 37 93 PRO A CA 1
ATOM 727 C C . PRO A 1 93 ? -4.02 -22.922 -5.273 1 37 93 PRO A C 1
ATOM 729 O O . PRO A 1 93 ? -3.121 -22.734 -4.449 1 37 93 PRO A O 1
ATOM 732 N N . GLY A 1 94 ? -5.043 -22.312 -4.707 1 32.84 94 GLY A N 1
ATOM 733 C CA . GLY A 1 94 ? -5.473 -22.688 -3.371 1 32.84 94 GLY A CA 1
ATOM 734 C C . GLY A 1 94 ? -5.48 -24.188 -3.152 1 32.84 94 GLY A C 1
ATOM 735 O O . GLY A 1 94 ? -5.5 -24.969 -4.113 1 32.84 94 GLY A O 1
ATOM 736 N N . HIS A 1 95 ? -4.738 -24.641 -2.07 1 33.56 95 HIS A N 1
ATOM 737 C CA . HIS A 1 95 ? -4.805 -26.031 -1.67 1 33.56 95 HIS A CA 1
ATOM 738 C C . HIS A 1 95 ? -6.238 -26.547 -1.672 1 33.56 95 HIS A C 1
ATOM 740 O O . HIS A 1 95 ? -7.109 -25.969 -1.013 1 33.56 95 HIS A O 1
ATOM 746 N N . GLU A 1 96 ? -6.836 -26.844 -2.859 1 25.33 96 GLU A N 1
ATOM 747 C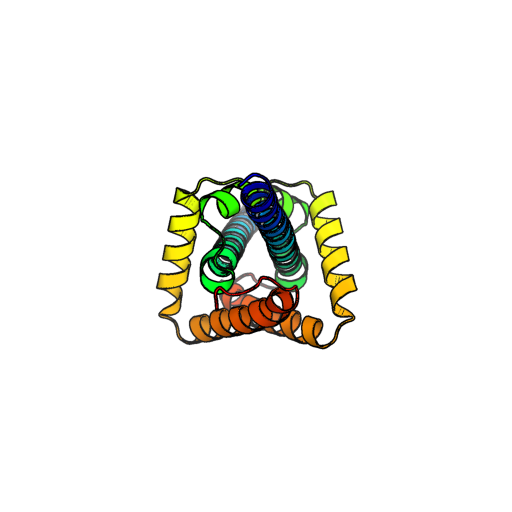 CA . GLU A 1 96 ? -7.793 -27.906 -2.582 1 25.33 96 GLU A CA 1
ATOM 748 C C . GLU A 1 96 ? -7.094 -29.141 -1.996 1 25.33 96 GLU A C 1
ATOM 750 O O . GLU A 1 96 ? -6 -29.5 -2.434 1 25.33 96 GLU A O 1
ATOM 755 N N . MET B 1 1 ? 11.633 -40.375 -7.621 1 53.56 1 MET B N 1
ATOM 756 C CA . MET B 1 1 ? 12.039 -39.531 -6.492 1 53.56 1 MET B CA 1
ATOM 757 C C . MET B 1 1 ? 12.516 -38.156 -6.969 1 53.56 1 MET B C 1
ATOM 759 O O . MET B 1 1 ? 12.109 -37.125 -6.422 1 53.56 1 MET B O 1
ATOM 763 N N . THR B 1 2 ? 13.352 -38.062 -8.062 1 65.19 2 THR B N 1
ATOM 764 C CA . THR B 1 2 ? 13.938 -36.844 -8.555 1 65.19 2 THR B CA 1
ATOM 765 C C . THR B 1 2 ? 12.875 -35.938 -9.172 1 65.19 2 THR B C 1
ATOM 767 O O . THR B 1 2 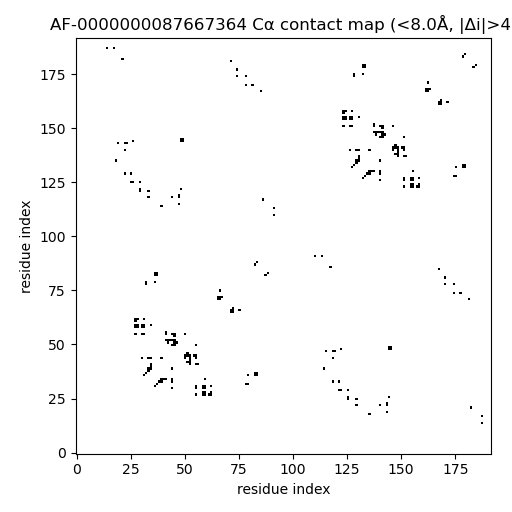? 12.898 -34.719 -8.984 1 65.19 2 THR B O 1
ATOM 770 N N . SER B 1 3 ? 11.891 -36.562 -9.805 1 68 3 SER B N 1
ATOM 771 C CA . SER B 1 3 ? 10.891 -35.781 -10.508 1 68 3 SER B CA 1
ATOM 772 C C . SER B 1 3 ? 9.969 -35.031 -9.531 1 68 3 SER B C 1
ATOM 774 O O . SER B 1 3 ? 9.523 -33.938 -9.805 1 68 3 SER B O 1
ATOM 776 N N . GLU B 1 4 ? 9.75 -35.781 -8.344 1 69.19 4 GLU B N 1
ATOM 777 C CA . GLU B 1 4 ? 8.875 -35.188 -7.344 1 69.19 4 GLU B CA 1
ATOM 778 C C . GLU B 1 4 ? 9.508 -33.938 -6.742 1 69.19 4 GLU B C 1
ATOM 780 O O . GLU B 1 4 ? 8.812 -32.938 -6.484 1 69.19 4 GLU B O 1
ATOM 785 N N . ILE B 1 5 ? 10.867 -34.062 -6.645 1 67.12 5 ILE B N 1
ATOM 786 C CA . ILE B 1 5 ? 11.578 -32.938 -6.051 1 67.12 5 ILE B CA 1
ATOM 787 C C . ILE B 1 5 ? 11.539 -31.75 -7.004 1 67.12 5 ILE B C 1
ATOM 789 O O . ILE B 1 5 ? 11.336 -30.609 -6.578 1 67.12 5 ILE B O 1
ATOM 793 N N . PHE B 1 6 ? 11.758 -32.062 -8.375 1 74.25 6 PHE B N 1
ATOM 794 C CA . PHE B 1 6 ? 11.734 -30.984 -9.367 1 74.25 6 PHE B CA 1
ATOM 795 C C . PHE B 1 6 ? 10.352 -30.328 -9.43 1 74.25 6 PHE B C 1
ATOM 797 O O . PHE B 1 6 ? 10.242 -29.125 -9.609 1 74.25 6 PHE B O 1
ATOM 804 N N . GLY B 1 7 ? 9.32 -31.094 -9.273 1 71.88 7 GLY B N 1
ATOM 805 C CA . GLY B 1 7 ? 7.965 -30.578 -9.266 1 71.88 7 GLY B CA 1
ATOM 806 C C . GLY B 1 7 ? 7.68 -29.672 -8.086 1 71.88 7 GLY B C 1
ATOM 807 O O . GLY B 1 7 ? 7.109 -28.594 -8.242 1 71.88 7 GLY B O 1
ATOM 808 N N . VAL B 1 8 ? 8.18 -30.234 -6.953 1 72.69 8 VAL B N 1
ATOM 809 C CA . VAL B 1 8 ? 7.957 -29.484 -5.723 1 72.69 8 VAL B CA 1
ATOM 810 C C . VAL B 1 8 ? 8.734 -28.172 -5.773 1 72.69 8 VAL B C 1
ATOM 812 O O . VAL B 1 8 ? 8.203 -27.109 -5.449 1 72.69 8 VAL B O 1
ATOM 815 N N . VAL B 1 9 ? 10.008 -28.297 -6.309 1 79.06 9 VAL B N 1
ATOM 816 C CA . VAL B 1 9 ? 10.867 -27.125 -6.406 1 79.06 9 VAL B CA 1
ATOM 817 C C . VAL B 1 9 ? 10.281 -26.141 -7.426 1 79.06 9 VAL B C 1
ATOM 819 O O . VAL B 1 9 ? 10.227 -24.938 -7.176 1 79.06 9 VAL B O 1
ATOM 822 N N . GLY B 1 10 ? 9.797 -26.672 -8.5 1 80.5 10 GLY B N 1
ATOM 823 C CA . GLY B 1 10 ? 9.172 -25.844 -9.516 1 80.5 10 GLY B CA 1
ATOM 824 C C . GLY B 1 10 ? 7.945 -25.094 -9.016 1 80.5 10 GLY B C 1
ATOM 825 O O . GLY B 1 10 ? 7.77 -23.906 -9.297 1 80.5 10 GLY B O 1
ATOM 826 N N . SER B 1 11 ? 7.203 -25.828 -8.297 1 84.56 11 SER B N 1
ATOM 827 C CA . SER B 1 11 ? 5.988 -25.25 -7.746 1 84.56 11 SER B CA 1
ATOM 828 C C . SER B 1 11 ? 6.312 -24.156 -6.727 1 84.56 11 SER B C 1
ATOM 830 O O . SER B 1 11 ? 5.664 -23.109 -6.699 1 84.56 11 SER B O 1
ATOM 832 N N . ARG B 1 12 ? 7.395 -24.422 -6.004 1 86.25 12 ARG B N 1
ATOM 833 C CA . ARG B 1 12 ? 7.805 -23.453 -4.996 1 86.25 12 ARG B CA 1
ATOM 834 C C . ARG B 1 12 ? 8.359 -22.188 -5.652 1 86.25 12 ARG B C 1
ATOM 836 O O . ARG B 1 12 ? 8.102 -21.078 -5.18 1 86.25 12 ARG B O 1
ATOM 843 N N . VAL B 1 13 ? 9.078 -22.438 -6.738 1 87.5 13 VAL B N 1
ATOM 844 C CA . VAL B 1 13 ? 9.672 -21.312 -7.465 1 87.5 13 VAL B CA 1
ATOM 845 C C . VAL B 1 13 ? 8.57 -20.469 -8.094 1 87.5 13 VAL B C 1
ATOM 847 O O . VAL B 1 13 ? 8.617 -19.234 -8.039 1 87.5 13 VAL B O 1
ATOM 850 N N . GLN B 1 14 ? 7.684 -21.125 -8.609 1 90 14 GLN B N 1
ATOM 851 C CA . GLN B 1 14 ? 6.57 -20.422 -9.234 1 90 14 GLN B CA 1
ATOM 852 C C . GLN B 1 14 ? 5.766 -19.641 -8.195 1 90 14 GLN B C 1
ATOM 854 O O . GLN B 1 14 ? 5.355 -18.516 -8.445 1 90 14 GLN B O 1
ATOM 859 N N . LEU B 1 15 ? 5.586 -20.266 -7.117 1 88.88 15 LEU B N 1
ATOM 860 C CA . LEU B 1 15 ? 4.848 -19.609 -6.039 1 88.88 15 LEU B CA 1
ATOM 861 C C . LEU B 1 15 ? 5.57 -18.359 -5.562 1 88.88 15 LEU B C 1
ATOM 863 O O . LEU B 1 15 ? 4.941 -17.328 -5.348 1 88.88 15 LEU B O 1
ATOM 867 N N . ARG B 1 16 ? 6.863 -18.531 -5.441 1 90.38 16 ARG B N 1
ATOM 868 C CA . ARG B 1 16 ? 7.664 -17.391 -5.008 1 90.38 16 ARG B CA 1
ATOM 869 C C . ARG B 1 16 ? 7.602 -16.25 -6.027 1 90.38 16 ARG B C 1
ATOM 871 O O . ARG B 1 16 ? 7.508 -15.086 -5.656 1 90.38 16 ARG B O 1
ATOM 878 N N . ARG B 1 17 ? 7.66 -16.594 -7.238 1 91.5 17 ARG B N 1
ATOM 879 C CA . ARG B 1 17 ? 7.59 -15.594 -8.305 1 91.5 17 ARG B CA 1
ATOM 880 C C . ARG B 1 17 ? 6.234 -14.891 -8.305 1 91.5 17 ARG B C 1
ATOM 882 O O . ARG B 1 17 ? 6.164 -13.672 -8.469 1 91.5 17 ARG B O 1
ATOM 889 N N . ASP B 1 18 ? 5.227 -15.617 -8.062 1 90.44 18 ASP B N 1
ATOM 890 C CA . ASP B 1 18 ? 3.879 -15.055 -8.039 1 90.44 18 ASP B CA 1
ATOM 891 C C . ASP B 1 18 ? 3.703 -14.094 -6.859 1 90.44 18 ASP B C 1
ATOM 893 O O . ASP B 1 18 ? 3.111 -13.023 -7.008 1 90.44 18 ASP B O 1
ATOM 897 N N . ARG B 1 19 ? 4.227 -14.484 -5.73 1 91 19 ARG B N 1
ATOM 898 C CA . ARG B 1 19 ? 4.145 -13.625 -4.555 1 91 19 ARG B CA 1
ATOM 899 C C . ARG B 1 19 ? 4.906 -12.32 -4.773 1 91 19 ARG B C 1
ATOM 901 O O . ARG B 1 19 ? 4.43 -11.242 -4.398 1 91 19 ARG B O 1
ATOM 908 N N . ARG B 1 20 ? 6.047 -12.445 -5.391 1 92.56 20 ARG B N 1
ATOM 909 C CA . ARG B 1 20 ? 6.859 -11.266 -5.664 1 92.56 20 ARG B CA 1
ATOM 910 C C . ARG B 1 20 ? 6.121 -10.297 -6.586 1 92.56 20 ARG B C 1
ATOM 912 O O . ARG B 1 20 ? 6.141 -9.086 -6.363 1 92.56 20 ARG B O 1
ATOM 919 N N . ARG B 1 21 ? 5.523 -10.859 -7.543 1 91.25 21 ARG B N 1
ATOM 920 C CA . ARG B 1 21 ? 4.758 -10.039 -8.477 1 91.25 21 ARG B CA 1
ATOM 921 C C . ARG B 1 21 ? 3.594 -9.352 -7.777 1 91.25 21 ARG B C 1
ATOM 923 O O . ARG B 1 21 ? 3.361 -8.156 -7.973 1 91.25 21 ARG B O 1
ATOM 930 N N . THR B 1 22 ? 2.947 -10.078 -7 1 91.69 22 THR B N 1
ATOM 931 C CA . THR B 1 22 ? 1.803 -9.555 -6.266 1 91.69 22 THR B CA 1
ATOM 932 C C . THR B 1 22 ? 2.236 -8.438 -5.324 1 91.69 22 THR B C 1
ATOM 934 O O . THR B 1 22 ? 1.596 -7.383 -5.266 1 91.69 22 THR B O 1
ATOM 937 N N . LEU B 1 23 ? 3.264 -8.641 -4.633 1 94.19 23 LEU B N 1
ATOM 938 C CA . LEU B 1 23 ? 3.803 -7.633 -3.727 1 94.19 23 LEU B CA 1
ATOM 939 C C . LEU B 1 23 ? 4.188 -6.367 -4.488 1 94.19 23 LEU B C 1
ATOM 941 O O . LEU B 1 23 ? 3.955 -5.254 -4.012 1 94.19 23 LEU B O 1
ATOM 945 N N . CYS B 1 24 ? 4.684 -6.57 -5.613 1 94.44 24 CYS B N 1
ATOM 946 C CA . CYS B 1 24 ? 5.035 -5.441 -6.469 1 94.44 24 CYS B CA 1
ATOM 947 C C . CYS B 1 24 ? 3.799 -4.637 -6.848 1 94.44 24 CYS B C 1
ATOM 949 O O . CYS B 1 24 ? 3.787 -3.412 -6.727 1 94.44 24 CYS B O 1
ATOM 951 N N . HIS B 1 25 ? 2.801 -5.309 -7.168 1 92.31 25 HIS B N 1
ATOM 952 C CA . HIS B 1 25 ? 1.561 -4.656 -7.566 1 92.31 25 HIS B CA 1
ATOM 953 C C . HIS B 1 25 ? 0.939 -3.893 -6.402 1 92.31 25 HIS B C 1
ATOM 955 O O . HIS B 1 25 ? 0.497 -2.752 -6.566 1 92.31 25 HIS B O 1
ATOM 961 N N . VAL B 1 26 ? 0.916 -4.473 -5.328 1 93.25 26 VAL B N 1
ATOM 962 C CA . VAL B 1 26 ? 0.321 -3.848 -4.156 1 93.25 26 VAL B CA 1
ATOM 963 C C . VAL B 1 26 ? 1.089 -2.576 -3.801 1 93.25 26 VAL B C 1
ATOM 965 O O . VAL B 1 26 ? 0.488 -1.535 -3.525 1 93.25 26 VAL B O 1
ATOM 968 N N . ARG B 1 27 ? 2.393 -2.664 -3.838 1 95.88 27 ARG B N 1
ATOM 969 C CA . ARG B 1 27 ? 3.219 -1.501 -3.531 1 95.88 27 ARG B CA 1
ATOM 970 C C . ARG B 1 27 ? 3.006 -0.393 -4.559 1 95.88 27 ARG B C 1
ATOM 972 O O . ARG B 1 27 ? 2.951 0.786 -4.203 1 95.88 27 ARG B O 1
ATOM 979 N N . GLN B 1 28 ? 2.904 -0.786 -5.793 1 96.06 28 GLN B N 1
ATOM 980 C CA . GLN B 1 28 ? 2.668 0.194 -6.848 1 96.06 28 GLN B CA 1
ATOM 981 C C . GLN B 1 28 ? 1.333 0.906 -6.648 1 96.06 28 GLN B C 1
ATOM 983 O O . GLN B 1 28 ? 1.248 2.127 -6.793 1 96.06 28 GLN B O 1
ATOM 988 N N . ILE B 1 29 ? 0.288 0.175 -6.258 1 94.31 29 ILE B N 1
ATOM 989 C CA . ILE B 1 29 ? -1.031 0.745 -6.008 1 94.31 29 ILE B CA 1
ATOM 990 C C . ILE B 1 29 ? -0.965 1.693 -4.812 1 94.31 29 ILE B C 1
ATOM 992 O O . ILE B 1 29 ? -1.537 2.787 -4.848 1 94.31 29 ILE B O 1
ATOM 996 N N . ALA B 1 30 ? -0.279 1.264 -3.816 1 95.69 30 ALA B N 1
ATOM 997 C CA . ALA B 1 30 ? -0.118 2.096 -2.627 1 95.69 30 ALA B CA 1
ATOM 998 C C . ALA B 1 30 ? 0.554 3.422 -2.971 1 95.69 30 ALA B C 1
ATOM 1000 O O . ALA B 1 30 ? 0.084 4.488 -2.564 1 95.69 30 ALA B O 1
ATOM 1001 N N . MET B 1 31 ? 1.588 3.312 -3.75 1 97.38 31 MET B N 1
ATOM 1002 C CA . MET B 1 31 ? 2.299 4.52 -4.156 1 97.38 31 MET B CA 1
ATOM 1003 C C . MET B 1 31 ? 1.403 5.422 -4.996 1 97.38 31 MET B C 1
ATOM 1005 O O . MET B 1 31 ? 1.396 6.641 -4.816 1 97.38 31 MET B O 1
ATOM 1009 N N . TYR B 1 32 ? 0.64 4.863 -5.82 1 96.88 32 TYR B N 1
ATOM 1010 C CA . TYR B 1 32 ? -0.276 5.609 -6.68 1 96.88 32 TYR B CA 1
ATOM 1011 C C . TYR B 1 32 ? -1.311 6.359 -5.852 1 96.88 32 TYR B C 1
ATOM 1013 O O . TYR B 1 32 ? -1.554 7.547 -6.082 1 96.88 32 TYR B O 1
ATOM 1021 N N . ILE B 1 33 ? -1.903 5.707 -4.871 1 93.94 33 ILE B N 1
ATOM 1022 C CA . ILE B 1 33 ? -2.936 6.297 -4.027 1 93.94 33 ILE B CA 1
ATOM 1023 C C . ILE B 1 33 ? -2.354 7.48 -3.256 1 93.94 33 ILE B C 1
ATOM 1025 O O . ILE B 1 33 ? -2.998 8.523 -3.133 1 93.94 33 ILE B O 1
ATOM 1029 N N . CYS B 1 34 ? -1.189 7.34 -2.75 1 95.31 34 CYS B N 1
ATOM 1030 C CA . CYS B 1 34 ? -0.541 8.406 -2.002 1 95.31 34 CYS B CA 1
ATOM 1031 C C . CYS B 1 34 ? -0.341 9.641 -2.875 1 95.31 34 CYS B C 1
ATOM 1033 O O . CYS B 1 34 ? -0.562 10.766 -2.428 1 95.31 34 CYS B O 1
ATOM 1035 N N . HIS B 1 35 ? -0.033 9.422 -4.125 1 96.38 35 HIS B N 1
ATOM 1036 C CA . HIS B 1 35 ? 0.294 10.539 -5.004 1 96.38 35 HIS B CA 1
ATOM 1037 C C . HIS B 1 35 ? -0.967 11.18 -5.574 1 96.38 35 HIS B C 1
ATOM 1039 O O . HIS B 1 35 ? -1.139 12.398 -5.5 1 96.38 35 HIS B O 1
ATOM 1045 N N . VAL B 1 36 ? -1.812 10.406 -6.059 1 93.19 36 VAL B N 1
ATOM 1046 C CA . VAL B 1 36 ? -2.938 10.914 -6.84 1 93.19 36 VAL B CA 1
ATOM 1047 C C . VAL B 1 36 ? -4.094 11.266 -5.906 1 93.19 36 VAL B C 1
ATOM 1049 O O . VAL B 1 36 ? -4.723 12.312 -6.059 1 93.19 36 VAL B O 1
ATOM 1052 N N . ALA B 1 37 ? -4.348 10.43 -4.906 1 89.69 37 ALA B N 1
ATOM 1053 C CA . ALA B 1 37 ? -5.5 10.641 -4.035 1 89.69 37 ALA B CA 1
ATOM 1054 C C . ALA B 1 37 ? -5.152 11.578 -2.881 1 89.69 37 ALA B C 1
ATOM 1056 O O . ALA B 1 37 ? -5.961 12.43 -2.494 1 89.69 37 ALA B O 1
ATOM 1057 N N . LEU B 1 38 ? -3.934 11.469 -2.379 1 92.38 38 LEU B N 1
ATOM 1058 C CA . LEU B 1 38 ? -3.58 12.211 -1.174 1 92.38 38 LEU B CA 1
ATOM 1059 C C . LEU B 1 38 ? -2.635 13.359 -1.502 1 92.38 38 LEU B C 1
ATOM 1061 O O . LEU B 1 38 ? -2.256 14.133 -0.616 1 92.38 38 LEU B O 1
ATOM 1065 N N . ARG B 1 39 ? -2.16 13.438 -2.713 1 92.81 39 ARG B N 1
ATOM 1066 C CA . ARG B 1 39 ? -1.39 14.555 -3.26 1 92.81 39 ARG B CA 1
ATOM 1067 C C . ARG B 1 39 ? -0.061 14.711 -2.527 1 92.81 39 ARG B C 1
ATOM 1069 O O . ARG B 1 39 ? 0.377 15.828 -2.26 1 92.81 39 ARG B O 1
ATOM 1076 N N . ILE B 1 40 ? 0.521 13.656 -2.146 1 95.06 40 ILE B N 1
ATOM 1077 C CA . ILE B 1 40 ? 1.839 13.672 -1.522 1 95.06 40 ILE B CA 1
ATOM 1078 C C . ILE B 1 40 ? 2.92 13.695 -2.6 1 95.06 40 ILE B C 1
ATOM 1080 O O . ILE B 1 40 ? 2.84 12.945 -3.582 1 95.06 40 ILE B O 1
ATOM 1084 N N . PRO B 1 41 ? 3.912 14.586 -2.443 1 96.19 41 PRO B N 1
ATOM 1085 C CA . PRO B 1 41 ? 4.973 14.664 -3.451 1 96.19 41 PRO B CA 1
ATOM 1086 C C . PRO B 1 41 ? 5.719 13.344 -3.625 1 96.19 41 PRO B C 1
ATOM 1088 O O . PRO B 1 41 ? 5.93 12.617 -2.652 1 96.19 41 PRO B O 1
ATOM 1091 N N . LEU B 1 42 ? 6.215 13.07 -4.816 1 97.25 42 LEU B N 1
ATOM 1092 C CA . LEU B 1 42 ? 6.848 11.805 -5.184 1 97.25 42 LEU B CA 1
ATOM 1093 C C . LEU B 1 42 ? 8.055 11.523 -4.301 1 97.25 42 LEU B C 1
ATOM 1095 O O . LEU B 1 42 ? 8.312 10.375 -3.934 1 97.25 42 LEU B O 1
ATOM 1099 N N . HIS B 1 43 ? 8.742 12.586 -4.004 1 96.5 43 HIS B N 1
ATOM 1100 C CA . HIS B 1 43 ? 9.969 12.398 -3.229 1 96.5 43 HIS B CA 1
ATOM 1101 C C . HIS B 1 43 ? 9.656 11.883 -1.827 1 96.5 43 HIS B C 1
ATOM 1103 O O . HIS B 1 43 ? 10.391 11.047 -1.295 1 96.5 43 HIS B O 1
ATOM 1109 N N . GLU B 1 44 ? 8.648 12.367 -1.257 1 96.38 44 GLU B N 1
ATOM 1110 C CA . GLU B 1 44 ? 8.258 11.93 0.082 1 96.38 44 GLU B CA 1
ATOM 1111 C C . GLU B 1 44 ? 7.75 10.492 0.069 1 96.38 44 GLU B C 1
ATOM 1113 O O . GLU B 1 44 ? 8.031 9.719 0.983 1 96.38 44 GLU B O 1
ATOM 1118 N N . ILE B 1 45 ? 7.031 10.141 -0.938 1 97.44 45 ILE B N 1
ATOM 1119 C CA . ILE B 1 45 ? 6.535 8.781 -1.087 1 97.44 45 ILE B CA 1
ATOM 1120 C C . ILE B 1 45 ? 7.711 7.82 -1.252 1 97.44 45 ILE B C 1
ATOM 1122 O O . ILE B 1 45 ? 7.746 6.758 -0.624 1 97.44 45 ILE B O 1
ATOM 1126 N N . GLY B 1 46 ? 8.625 8.219 -2.119 1 97.19 46 GLY B N 1
ATOM 1127 C CA . GLY B 1 46 ? 9.82 7.406 -2.312 1 97.19 46 GLY B CA 1
ATOM 1128 C C . GLY B 1 46 ? 10.547 7.102 -1.018 1 97.19 46 GLY B C 1
ATOM 1129 O O . GLY B 1 46 ? 10.906 5.949 -0.756 1 97.19 46 GLY B O 1
ATOM 1130 N N . LEU B 1 47 ? 10.703 8.062 -0.214 1 95.38 47 LEU B N 1
ATOM 1131 C CA . LEU B 1 47 ? 11.383 7.902 1.068 1 95.38 47 LEU B CA 1
ATOM 1132 C C . LEU B 1 47 ? 10.617 6.934 1.965 1 95.38 47 LEU B C 1
ATOM 1134 O O . LEU B 1 47 ? 11.227 6.078 2.615 1 95.38 47 LEU B O 1
ATOM 1138 N N . ALA B 1 48 ? 9.383 7.055 2.01 1 95 48 ALA B N 1
ATOM 1139 C CA . ALA B 1 48 ? 8.539 6.227 2.871 1 95 48 ALA B CA 1
ATOM 1140 C C . ALA B 1 48 ? 8.602 4.762 2.447 1 95 48 ALA B C 1
ATOM 1142 O O . ALA B 1 48 ? 8.516 3.863 3.285 1 95 48 ALA B O 1
ATOM 1143 N N . PHE B 1 49 ? 8.758 4.508 1.159 1 95.75 49 PHE B N 1
ATOM 1144 C CA . PHE B 1 49 ? 8.734 3.148 0.63 1 95.75 49 PHE B CA 1
ATOM 1145 C C . PHE B 1 49 ? 10.148 2.641 0.384 1 95.75 49 PHE B C 1
ATOM 1147 O O . PHE B 1 49 ? 10.344 1.492 -0.019 1 95.75 49 PHE B O 1
ATOM 1154 N N . GLY B 1 50 ? 11.078 3.477 0.641 1 94.25 50 GLY B N 1
ATOM 1155 C CA . GLY B 1 50 ? 12.469 3.088 0.437 1 94.25 50 GLY B CA 1
ATOM 1156 C C . GLY B 1 50 ? 12.859 3.027 -1.027 1 94.25 50 GLY B C 1
ATOM 1157 O O . GLY B 1 50 ? 13.57 2.109 -1.447 1 94.25 50 GLY B O 1
ATOM 1158 N N . ARG B 1 51 ? 12.383 3.982 -1.769 1 95.25 51 ARG B N 1
ATOM 1159 C CA . ARG B 1 51 ? 12.609 4.035 -3.209 1 95.25 51 ARG B CA 1
ATOM 1160 C C . ARG B 1 51 ? 12.898 5.465 -3.666 1 95.25 51 ARG B C 1
ATOM 1162 O O . ARG B 1 51 ? 12.719 6.414 -2.898 1 95.25 51 ARG B O 1
ATOM 1169 N N . ASP B 1 52 ? 13.289 5.516 -4.93 1 96.69 52 ASP B N 1
ATOM 1170 C CA . ASP B 1 52 ? 13.516 6.832 -5.52 1 96.69 52 ASP B CA 1
ATOM 1171 C C . ASP B 1 52 ? 12.227 7.379 -6.137 1 96.69 52 ASP B C 1
ATOM 1173 O O . ASP B 1 52 ? 11.305 6.621 -6.441 1 96.69 52 ASP B O 1
ATOM 1177 N N . ARG B 1 53 ? 12.305 8.695 -6.324 1 96.69 53 ARG B N 1
ATOM 1178 C CA . ARG B 1 53 ? 11.148 9.375 -6.898 1 96.69 53 ARG B CA 1
ATOM 1179 C C . ARG B 1 53 ? 10.812 8.812 -8.273 1 96.69 53 ARG B C 1
ATOM 1181 O O . ARG B 1 53 ? 9.641 8.734 -8.656 1 96.69 53 ARG B O 1
ATOM 1188 N N . THR B 1 54 ? 11.773 8.406 -9.055 1 97.31 54 THR B N 1
ATOM 1189 C CA . THR B 1 54 ? 11.547 7.875 -10.391 1 97.31 54 THR B CA 1
ATOM 1190 C C . THR B 1 54 ? 10.781 6.559 -10.328 1 97.31 54 THR B C 1
ATOM 1192 O O . THR B 1 54 ? 9.922 6.293 -11.172 1 97.31 54 THR B O 1
ATOM 1195 N N . THR B 1 55 ? 11.148 5.727 -9.297 1 97.25 55 THR B N 1
ATOM 1196 C CA . THR B 1 55 ? 10.43 4.469 -9.094 1 97.25 55 THR B CA 1
ATOM 1197 C C . THR B 1 55 ? 8.961 4.73 -8.789 1 97.25 55 THR B C 1
ATOM 1199 O O . THR B 1 55 ? 8.078 4.055 -9.328 1 97.25 55 THR B O 1
ATOM 1202 N N . VAL B 1 56 ? 8.766 5.711 -8 1 97.94 56 VAL B N 1
ATOM 1203 C CA . VAL B 1 56 ? 7.391 6.066 -7.656 1 97.94 56 VAL B CA 1
ATOM 1204 C C . VAL B 1 56 ? 6.656 6.566 -8.898 1 97.94 56 VAL B C 1
ATOM 1206 O O . VAL B 1 56 ? 5.5 6.207 -9.133 1 97.94 56 VAL B O 1
ATOM 1209 N N . GLY B 1 57 ? 7.301 7.453 -9.641 1 97.94 57 GLY B N 1
ATOM 1210 C CA . GLY B 1 57 ? 6.715 7.91 -10.891 1 97.94 57 GLY B CA 1
ATOM 1211 C C . GLY B 1 57 ? 6.336 6.773 -11.82 1 97.94 57 GLY B C 1
ATOM 1212 O O . GLY B 1 57 ? 5.238 6.766 -12.383 1 97.94 57 GLY B O 1
ATOM 1213 N N . HIS B 1 58 ? 7.215 5.898 -11.945 1 98 58 HIS B N 1
ATOM 1214 C CA . HIS B 1 58 ? 6.945 4.727 -12.766 1 98 58 HIS B CA 1
ATOM 1215 C C . HIS B 1 58 ? 5.766 3.928 -12.219 1 98 58 HIS B C 1
ATOM 1217 O O . HIS B 1 58 ? 4.891 3.504 -12.977 1 98 58 HIS B O 1
ATOM 1223 N N . ALA B 1 59 ? 5.789 3.668 -10.977 1 97.56 59 ALA B N 1
ATOM 1224 C CA . ALA B 1 59 ? 4.699 2.947 -10.328 1 97.56 59 ALA B CA 1
ATOM 1225 C C . ALA B 1 59 ? 3.352 3.596 -10.633 1 97.56 59 ALA B C 1
ATOM 1227 O O . ALA B 1 59 ? 2.373 2.904 -10.922 1 97.56 59 ALA B O 1
ATOM 1228 N N . CYS B 1 60 ? 3.301 4.871 -10.547 1 97.38 60 CYS B N 1
ATOM 1229 C CA . CYS B 1 60 ? 2.072 5.602 -10.836 1 97.38 60 CYS B CA 1
ATOM 1230 C C . CYS B 1 60 ? 1.648 5.398 -12.289 1 97.38 60 CYS B C 1
ATOM 1232 O O . CYS B 1 60 ? 0.466 5.203 -12.57 1 97.38 60 CYS B O 1
ATOM 1234 N N . HIS B 1 61 ? 2.627 5.461 -13.125 1 97.19 61 HIS B N 1
ATOM 1235 C CA . HIS B 1 61 ? 2.322 5.27 -14.539 1 97.19 61 HIS B CA 1
ATOM 1236 C C . HIS B 1 61 ? 1.764 3.873 -14.797 1 97.19 61 HIS B C 1
ATOM 1238 O O . HIS B 1 61 ? 0.812 3.713 -15.562 1 97.19 61 HIS B O 1
ATOM 1244 N N . VAL B 1 62 ? 2.361 2.898 -14.242 1 96.12 62 VAL B N 1
ATOM 1245 C CA . VAL B 1 62 ? 1.937 1.511 -14.398 1 96.12 62 VAL B CA 1
ATOM 1246 C C . VAL B 1 62 ? 0.49 1.357 -13.938 1 96.12 62 VAL B C 1
ATOM 1248 O O . VAL B 1 62 ? -0.325 0.735 -14.625 1 96.12 62 VAL B O 1
ATOM 1251 N N . VAL B 1 63 ? 0.165 1.83 -12.812 1 95.25 63 VAL B N 1
ATOM 1252 C CA . VAL B 1 63 ? -1.183 1.727 -12.266 1 95.25 63 VAL B CA 1
ATOM 1253 C C . VAL B 1 63 ? -2.164 2.49 -13.148 1 95.25 63 VAL B C 1
ATOM 1255 O O . VAL B 1 63 ? -3.268 2.012 -13.422 1 95.25 63 VAL B O 1
ATOM 1258 N N . GLU B 1 64 ? -1.739 3.705 -13.562 1 95 64 GLU B N 1
ATOM 1259 C CA . GLU B 1 64 ? -2.584 4.508 -14.438 1 95 64 GLU B CA 1
ATOM 1260 C C . GLU B 1 64 ? -2.932 3.75 -15.711 1 95 64 GLU B C 1
ATOM 1262 O O . GLU B 1 64 ? -4.082 3.766 -16.156 1 95 64 GLU B O 1
ATOM 1267 N N . ASP B 1 65 ? -1.963 3.104 -16.297 1 95.06 65 ASP B N 1
ATOM 1268 C CA . ASP B 1 65 ? -2.168 2.318 -17.5 1 95.06 65 ASP B CA 1
ATOM 1269 C C . ASP B 1 65 ? -3.137 1.165 -17.25 1 95.06 65 ASP B C 1
ATOM 1271 O O . ASP B 1 65 ? -3.936 0.817 -18.125 1 95.06 65 ASP B O 1
ATOM 1275 N N . ARG B 1 66 ? -3.055 0.618 -16.109 1 92.12 66 ARG B N 1
ATOM 1276 C CA . ARG B 1 66 ? -3.891 -0.532 -15.789 1 92.12 66 ARG B CA 1
ATOM 1277 C C . ARG B 1 66 ? -5.344 -0.111 -15.578 1 92.12 66 ARG B C 1
ATOM 1279 O O . ARG B 1 66 ? -6.242 -0.952 -15.586 1 92.12 66 ARG B O 1
ATOM 1286 N N . ARG B 1 67 ? -5.547 1.114 -15.328 1 93.25 67 ARG B N 1
ATOM 1287 C CA . ARG B 1 67 ? -6.898 1.613 -15.094 1 93.25 67 ARG B CA 1
ATOM 1288 C C . ARG B 1 67 ? -7.73 1.562 -16.359 1 93.25 67 ARG B C 1
ATOM 1290 O O . ARG B 1 67 ? -8.945 1.795 -16.328 1 93.25 67 ARG B O 1
ATOM 1297 N N . ASP B 1 68 ? -7.113 1.236 -17.469 1 92.62 68 ASP B N 1
ATOM 1298 C CA . ASP B 1 68 ? -7.852 0.999 -18.703 1 92.62 68 ASP B CA 1
ATOM 1299 C C . ASP B 1 68 ? -8.844 -0.152 -18.547 1 92.62 68 ASP B C 1
ATOM 1301 O O . ASP B 1 68 ? -9.844 -0.222 -19.266 1 92.62 68 ASP B O 1
ATOM 1305 N N . ASP B 1 69 ? -8.484 -1.019 -17.656 1 89.06 69 ASP B N 1
ATOM 1306 C CA . ASP B 1 69 ? -9.422 -2.072 -17.266 1 89.06 69 ASP B CA 1
ATOM 1307 C C . ASP B 1 69 ? -10.5 -1.533 -16.328 1 89.06 69 ASP B C 1
ATOM 1309 O O . ASP B 1 69 ? -10.195 -1.048 -15.242 1 89.06 69 ASP B O 1
ATOM 1313 N N . PRO B 1 70 ? -11.742 -1.639 -16.75 1 90.25 70 PRO B N 1
ATOM 1314 C CA . PRO B 1 70 ? -12.828 -1.022 -15.984 1 90.25 70 PRO B CA 1
ATOM 1315 C C . PRO B 1 70 ? -12.945 -1.585 -14.57 1 90.25 70 PRO B C 1
ATOM 1317 O O . PRO B 1 70 ? -13.25 -0.846 -13.625 1 90.25 70 PRO B O 1
ATOM 1320 N N . ALA B 1 71 ? -12.789 -2.832 -14.492 1 84.62 71 ALA B N 1
ATOM 1321 C CA . ALA B 1 71 ? -12.898 -3.432 -13.164 1 84.62 71 ALA B CA 1
ATOM 1322 C C . ALA B 1 71 ? -11.812 -2.895 -12.227 1 84.62 71 ALA B C 1
ATOM 1324 O O . ALA B 1 71 ? -12.078 -2.615 -11.055 1 84.62 71 ALA B O 1
ATOM 1325 N N . PHE B 1 72 ? -10.695 -2.734 -12.773 1 87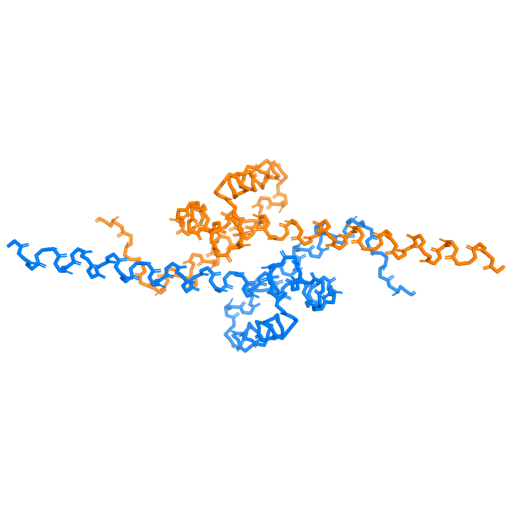.94 72 PHE B N 1
ATOM 1326 C CA . PHE B 1 72 ? -9.586 -2.203 -11.984 1 87.94 72 PHE B CA 1
ATOM 1327 C C . PHE B 1 72 ? -9.805 -0.725 -11.68 1 87.94 72 PHE B C 1
ATOM 1329 O O . PHE B 1 72 ? -9.516 -0.267 -10.578 1 87.94 72 PHE B O 1
ATOM 1336 N N . ASP B 1 73 ? -10.297 -0.068 -12.617 1 90.62 73 ASP B N 1
ATOM 1337 C CA . ASP B 1 73 ? -10.586 1.35 -12.43 1 90.62 73 ASP B CA 1
ATOM 1338 C C . ASP B 1 73 ? -11.617 1.558 -11.32 1 90.62 73 ASP B C 1
ATOM 1340 O O . ASP B 1 73 ? -11.477 2.461 -10.492 1 90.62 73 ASP B O 1
ATOM 1344 N N . ASP B 1 74 ? -12.539 0.732 -11.305 1 87.69 74 ASP B N 1
ATOM 1345 C CA . ASP B 1 74 ? -13.555 0.796 -10.258 1 87.69 74 ASP B CA 1
ATOM 1346 C C . ASP B 1 74 ? -12.945 0.539 -8.883 1 87.69 74 ASP B C 1
ATOM 1348 O O . ASP B 1 74 ? -13.305 1.201 -7.906 1 87.69 74 ASP B O 1
ATOM 1352 N N . PHE B 1 75 ? -12.109 -0.347 -8.898 1 84.31 75 PHE B N 1
ATOM 1353 C CA . PHE B 1 75 ? -11.438 -0.714 -7.656 1 84.31 75 PHE B CA 1
ATOM 1354 C C . PHE B 1 75 ? -10.602 0.447 -7.133 1 84.31 75 PHE B C 1
ATOM 1356 O O . PHE B 1 75 ? -10.75 0.857 -5.98 1 84.31 75 PHE B O 1
ATOM 1363 N N . VAL B 1 76 ? -9.734 0.98 -7.965 1 89.06 76 VAL B N 1
ATOM 1364 C CA . VAL B 1 76 ? -8.859 2.076 -7.562 1 89.06 76 VAL B CA 1
ATOM 1365 C C . VAL B 1 76 ? -9.695 3.285 -7.156 1 89.06 76 VAL B C 1
ATOM 1367 O O . VAL B 1 76 ? -9.398 3.949 -6.16 1 89.06 76 VAL B O 1
ATOM 1370 N N . GLY B 1 77 ? -10.734 3.473 -7.867 1 88.62 77 GLY B N 1
ATOM 1371 C CA . GLY B 1 77 ? -11.656 4.547 -7.531 1 88.62 77 GLY B CA 1
ATOM 1372 C C . GLY B 1 77 ? -12.281 4.387 -6.156 1 88.62 77 GLY B C 1
ATOM 1373 O O . GLY B 1 77 ? -12.414 5.359 -5.414 1 88.62 77 GLY B O 1
ATOM 1374 N N . ALA B 1 78 ? -12.688 3.219 -5.875 1 84 78 ALA B N 1
ATOM 1375 C CA . ALA B 1 78 ? -13.273 2.939 -4.566 1 84 78 ALA B CA 1
ATOM 1376 C C . ALA B 1 78 ? -12.258 3.182 -3.451 1 84 78 ALA B C 1
ATOM 1378 O O . ALA B 1 78 ? -12.586 3.777 -2.424 1 84 78 ALA B O 1
ATOM 1379 N N . VAL B 1 79 ? -11.086 2.744 -3.689 1 84.81 79 VAL B N 1
ATOM 1380 C CA . VAL B 1 79 ? -10.039 2.916 -2.693 1 84.81 79 VAL B CA 1
ATOM 1381 C C . VAL B 1 79 ? -9.758 4.402 -2.486 1 84.81 79 VAL B C 1
ATOM 1383 O O . VAL B 1 79 ? -9.633 4.863 -1.349 1 84.81 79 VAL B O 1
ATOM 1386 N N . GLU B 1 80 ? -9.695 5.109 -3.531 1 87.81 80 GLU B N 1
ATOM 1387 C CA . GLU B 1 80 ? -9.461 6.547 -3.467 1 87.81 80 GLU B CA 1
ATOM 1388 C C . GLU B 1 80 ? -10.523 7.246 -2.625 1 87.81 80 GLU B C 1
ATOM 1390 O O . GLU B 1 80 ? -10.211 8.125 -1.823 1 87.81 80 GLU B O 1
ATOM 1395 N N . ARG B 1 81 ? -11.695 6.848 -2.791 1 84.19 81 ARG B N 1
ATOM 1396 C CA . ARG B 1 81 ? -12.805 7.465 -2.072 1 84.19 81 ARG B CA 1
ATOM 1397 C C . ARG B 1 81 ? -12.695 7.211 -0.572 1 84.19 81 ARG B C 1
ATOM 1399 O O . ARG B 1 81 ? -12.891 8.125 0.232 1 84.19 81 ARG B O 1
ATOM 1406 N N . ILE B 1 82 ? -12.344 6.117 -0.279 1 78 82 ILE B N 1
ATOM 1407 C CA . ILE B 1 82 ? -12.281 5.734 1.128 1 78 82 ILE B CA 1
ATOM 1408 C C . ILE B 1 82 ? -11.086 6.41 1.794 1 78 82 ILE B C 1
ATOM 1410 O O . ILE B 1 82 ? -11.203 6.926 2.91 1 78 82 ILE B O 1
ATOM 1414 N N . VAL B 1 83 ? -10 6.414 1.132 1 82.19 83 VAL B N 1
ATOM 1415 C CA . VAL B 1 83 ? -8.789 7.012 1.685 1 82.19 83 VAL B CA 1
ATOM 1416 C C . VAL B 1 83 ? -9 8.508 1.899 1 82.19 83 VAL B C 1
ATOM 1418 O O . VAL B 1 83 ? -8.594 9.062 2.926 1 82.19 83 VAL B O 1
ATOM 1421 N N . THR B 1 84 ? -9.609 9.086 0.957 1 82.69 84 THR B N 1
ATOM 1422 C CA . THR B 1 84 ? -9.891 10.508 1.067 1 82.69 84 THR B CA 1
ATOM 1423 C C . THR B 1 84 ? -10.828 10.789 2.24 1 82.69 84 THR B C 1
ATOM 1425 O O . THR B 1 84 ? -10.648 11.773 2.961 1 82.69 84 THR B O 1
ATOM 1428 N N . SER B 1 85 ? -11.75 9.93 2.412 1 76.81 85 SER B N 1
ATOM 1429 C CA . SER B 1 85 ? -12.68 10.102 3.518 1 76.81 85 SER B CA 1
ATOM 1430 C C . SER B 1 85 ? -12.008 9.844 4.859 1 76.81 85 SER B C 1
ATOM 1432 O O . SER B 1 85 ? -12.305 10.523 5.848 1 76.81 85 SER B O 1
ATOM 1434 N N . ALA B 1 86 ? -11.188 8.891 4.898 1 72.88 86 ALA B N 1
ATOM 1435 C CA . ALA B 1 86 ? -10.531 8.492 6.141 1 72.88 86 ALA B CA 1
ATOM 1436 C C . ALA B 1 86 ? -9.445 9.492 6.539 1 72.88 86 ALA B C 1
ATOM 1438 O O . ALA B 1 86 ? -9.266 9.773 7.723 1 72.88 86 ALA B O 1
ATOM 1439 N N . PHE B 1 87 ? -8.727 9.984 5.562 1 74.25 87 PHE B N 1
ATOM 1440 C CA . PHE B 1 87 ? -7.582 10.836 5.871 1 74.25 87 PHE B CA 1
ATOM 1441 C C . PHE B 1 87 ? -7.945 12.305 5.734 1 74.25 87 PHE B C 1
ATOM 1443 O O . PHE B 1 87 ? -7.258 13.172 6.277 1 74.25 87 PHE B O 1
ATOM 1450 N N . SER B 1 88 ? -8.859 12.625 4.758 1 61.75 88 SER B N 1
ATOM 1451 C CA . SER B 1 88 ? -9.312 14.008 4.766 1 61.75 88 SER B CA 1
ATOM 1452 C C . SER B 1 88 ? -9.797 14.422 6.152 1 61.75 88 SER B C 1
ATOM 1454 O O . SER B 1 88 ? -9.641 15.578 6.551 1 61.75 88 SER B O 1
ATOM 1456 N N . ALA B 1 89 ? -10.516 13.57 6.766 1 53.56 89 ALA B N 1
ATOM 1457 C CA . ALA B 1 89 ? -10.992 13.953 8.094 1 53.56 89 ALA B CA 1
ATOM 1458 C C . ALA B 1 89 ? -9.836 14.336 9.008 1 53.56 89 ALA B C 1
ATOM 1460 O O . ALA B 1 89 ? -10.023 15.055 9.992 1 53.56 89 ALA B O 1
ATOM 1461 N N . SER B 1 90 ? -8.758 13.68 8.719 1 49.12 90 SER B N 1
ATOM 1462 C CA . SER B 1 90 ? -7.691 14.164 9.586 1 49.12 90 SER B CA 1
ATOM 1463 C C . SER B 1 90 ? -7.203 15.539 9.148 1 49.12 90 SER B C 1
ATOM 1465 O O . SER B 1 90 ? -6.531 15.672 8.125 1 49.12 90 SER B O 1
ATOM 1467 N N . GLY B 1 91 ? -7.812 16.688 8.977 1 44.31 91 GLY B N 1
ATOM 1468 C CA . GLY B 1 91 ? -7.719 18.125 8.797 1 44.31 91 GLY B CA 1
ATOM 1469 C C . GLY B 1 91 ? -6.75 18.531 7.703 1 44.31 91 GLY B C 1
ATOM 1470 O O . GLY B 1 91 ? -5.918 19.406 7.902 1 44.31 91 GLY B O 1
ATOM 1471 N N . ILE B 1 92 ? -6.336 17.844 6.793 1 42.97 92 ILE B N 1
ATOM 1472 C CA . ILE B 1 92 ? -5.434 18.547 5.895 1 42.97 92 ILE B CA 1
ATOM 1473 C C . ILE B 1 92 ? -6.199 19.641 5.152 1 42.97 92 ILE B C 1
ATOM 1475 O O . ILE B 1 92 ? -7.25 19.375 4.559 1 42.97 92 ILE B O 1
ATOM 1479 N N . PRO B 1 93 ? -6.086 20.938 5.492 1 36.91 93 PRO B N 1
ATOM 1480 C CA . PRO B 1 93 ? -6.785 22.094 4.934 1 36.91 93 PRO B CA 1
ATOM 1481 C C . PRO B 1 93 ? -6.605 22.219 3.422 1 36.91 93 PRO B C 1
ATOM 1483 O O . PRO B 1 93 ? -5.488 22.094 2.918 1 36.91 93 PRO B O 1
ATOM 1486 N N . GLY B 1 94 ? -7.395 21.609 2.572 1 32.72 94 GLY B N 1
ATOM 1487 C CA . GLY B 1 94 ? -7.41 21.984 1.169 1 32.72 94 GLY B CA 1
ATOM 1488 C C . GLY B 1 94 ? -7.383 23.5 0.963 1 32.72 94 GLY B C 1
ATOM 1489 O O . GLY B 1 94 ? -7.734 24.25 1.865 1 32.72 94 GLY B O 1
ATOM 1490 N N . HIS B 1 95 ? -6.32 23.969 0.198 1 33.69 95 HIS B N 1
ATOM 1491 C CA . HIS B 1 95 ? -6.297 25.375 -0.204 1 33.69 95 HIS B CA 1
ATOM 1492 C C . HIS B 1 95 ? -7.672 25.828 -0.687 1 33.69 95 HIS B C 1
ATOM 1494 O O . HIS B 1 95 ? -8.234 25.25 -1.61 1 33.69 95 HIS B O 1
ATOM 1500 N N . GLU B 1 96 ? -8.656 26.016 0.236 1 25.22 96 GLU B N 1
ATOM 1501 C CA . GLU B 1 96 ? -9.508 27.078 -0.32 1 25.22 96 GLU B CA 1
ATOM 1502 C C . GLU B 1 96 ? -8.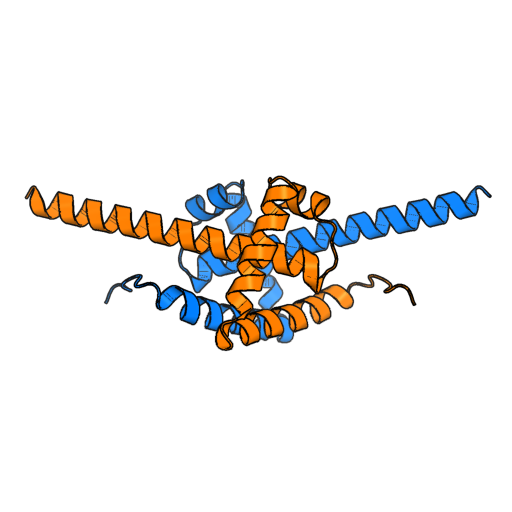719 28.359 -0.534 1 25.22 96 GLU B C 1
ATOM 1504 O O . GLU B 1 96 ? -7.883 28.734 0.295 1 25.22 96 GLU B O 1
#

pLDDT: mean 84.86, std 16.51, range [25.22, 98.0]

Solvent-accessible surface area (backbone atoms only — not comparable to full-atom values): 10345 Å² total; per-residue (Å²): 114,70,65,59,50,52,48,52,49,47,50,50,51,50,48,51,52,50,51,51,52,50,52,49,50,52,52,25,48,51,51,28,44,42,36,72,62,64,63,44,57,49,59,61,52,9,59,75,56,72,46,49,40,65,57,40,52,48,28,32,49,54,50,57,62,50,38,74,40,62,71,51,34,51,48,54,50,53,50,42,53,48,50,42,58,63,51,47,69,69,61,67,77,68,86,122,113,69,65,58,50,51,50,50,51,48,51,49,50,50,48,51,52,51,51,53,51,49,52,49,51,52,52,25,50,50,53,30,44,43,37,71,62,65,62,43,57,49,60,60,51,8,59,74,56,73,45,50,40,66,57,40,52,48,27,33,49,54,51,58,61,48,38,73,39,63,71,50,32,52,49,55,51,53,51,41,52,50,51,42,57,64,48,48,69,60,68,64,78,66,88,120

Radius of gyration: 18.76 Å; Cα contacts (8 Å, |Δi|>4): 154; chains: 2; bounding box: 31×79×34 Å